Protein AF-A0AAD8BXY2-F1 (afdb_monomer_lite)

pLDDT: mean 87.04, std 12.58, range [43.0, 97.75]

Organism: Biomphalaria pfeifferi (NCBI:txid112525)

Sequence (302 aa):
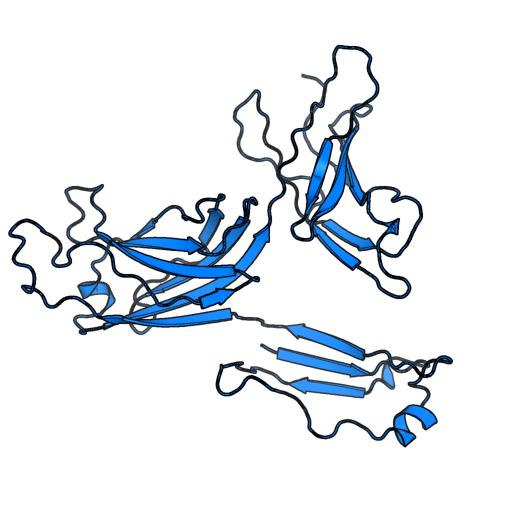MDFSFTVVNRDHFTKNISFIEKSCEFTPDASVFGRKTFTEIDDLIKRNFLQESGDLLVEVEMRNIQSIYECFLRLPKEGSTNSSSSKHGYGDRMESTYFMFGLSDWSISLFPDNSVAEADGSVEVQLQRHTSFDHLCYVRYRIILGDEGTFDSGDLEQVLDASGQGEPFTIGASVHRLSRGRSTLRVKVEMISVVSVSEVYLNVFNRGGAKQVGAHCYDRDKQAWMMEADTTGKYLTLRLYYTDISHVPRKFSRYVGWNIRMVSKATNSRPRRTLDGPYSKYYVQQEVDEGSVIRTDISLEE

Radius of gyration: 25.77 Å; chains: 1; bounding box: 44×68×74 Å

Foldseek 3Di:
DKKKKWWAAPPDRVPIFMDIDPPDDDDPVRPDDDDPDGDDPVCCVVRRQADPVRDIDMDMDDPPDWDKDKDKWFDDDQPPDPPPDDLQRDDAKTKDDWDDDPNWIKIKIWDADPPDPPLRAKIKIKIFTDDADQWKKKWWKKKAKEPPRPDIPPIDIFIAHRRRITDIDIDSDHSCVRHVNDRIMMIMMITDDMATDKDWDADQDDPPPDPFDWTWTAGPVRFIKTKTWDPPDQFIKIWIWRQCLQVADAPDKDKDWDWDWDADPVPSDDTDGWDDDRDIDIGHRDNTGPTDMTHHPHGPPD

Structure (mmCIF, N/CA/C/O backbone):
data_AF-A0AAD8BXY2-F1
#
_entry.id   AF-A0AAD8BXY2-F1
#
loop_
_atom_site.group_PDB
_atom_site.id
_atom_site.type_symbol
_atom_site.label_atom_id
_atom_site.label_alt_id
_atom_site.label_comp_id
_atom_site.label_asym_id
_atom_site.label_entity_id
_atom_site.label_seq_id
_atom_site.pdbx_PDB_ins_code
_atom_site.Cartn_x
_atom_site.Cartn_y
_atom_site.Cartn_z
_atom_site.occupancy
_atom_site.B_iso_or_equiv
_atom_site.auth_seq_id
_atom_site.auth_comp_id
_atom_site.auth_asym_id
_atom_site.auth_atom_id
_atom_site.pdbx_PDB_model_num
ATOM 1 N N . MET A 1 1 ? 6.818 -15.487 3.286 1.00 93.69 1 MET A N 1
ATOM 2 C CA . MET A 1 1 ? 6.083 -14.957 4.456 1.00 93.69 1 MET A CA 1
ATOM 3 C C . MET A 1 1 ? 6.168 -15.954 5.596 1.00 93.69 1 MET A C 1
ATOM 5 O O . MET A 1 1 ? 6.061 -17.148 5.351 1.00 93.69 1 MET A O 1
ATOM 9 N N . ASP A 1 2 ? 6.342 -15.476 6.823 1.00 95.31 2 ASP A N 1
ATOM 10 C CA . ASP A 1 2 ? 6.173 -16.277 8.037 1.00 95.31 2 ASP A CA 1
ATOM 11 C C . ASP A 1 2 ? 4.843 -15.892 8.680 1.00 95.31 2 ASP A C 1
ATOM 13 O O . ASP A 1 2 ? 4.493 -14.709 8.701 1.00 95.31 2 ASP A O 1
ATOM 17 N N . PHE A 1 3 ? 4.107 -16.853 9.227 1.00 95.69 3 PHE A N 1
ATOM 18 C CA . PHE A 1 3 ? 2.901 -16.547 9.983 1.00 95.69 3 PHE A CA 1
ATOM 19 C C . PHE A 1 3 ? 2.739 -17.433 11.208 1.00 95.69 3 PHE A C 1
ATOM 21 O O . PHE A 1 3 ? 3.250 -18.552 11.270 1.00 95.69 3 PHE A O 1
ATOM 28 N N . SER A 1 4 ? 2.003 -16.926 12.189 1.00 95.50 4 SER A N 1
ATOM 29 C CA . SER A 1 4 ? 1.563 -17.706 13.334 1.00 95.50 4 SER A CA 1
ATOM 30 C C . SER A 1 4 ? 0.102 -17.447 13.649 1.00 95.50 4 SER A C 1
ATOM 32 O O . SER A 1 4 ? -0.388 -16.328 13.500 1.00 95.50 4 SER A O 1
ATOM 34 N N . PHE A 1 5 ? -0.575 -18.500 14.088 1.00 95.38 5 PHE A N 1
ATOM 35 C CA . PHE A 1 5 ? -1.896 -18.414 14.691 1.00 95.38 5 PHE A CA 1
ATOM 36 C C . PHE A 1 5 ? -1.764 -18.787 16.156 1.00 95.38 5 PHE A C 1
ATOM 38 O O . PHE A 1 5 ? -1.185 -19.829 16.468 1.00 95.38 5 PHE A O 1
ATOM 45 N N . THR A 1 6 ? -2.330 -17.966 17.034 1.00 95.62 6 THR A N 1
ATOM 46 C CA . THR A 1 6 ? -2.334 -18.187 18.479 1.00 95.62 6 THR A CA 1
ATOM 47 C C . THR A 1 6 ? -3.758 -18.082 19.000 1.00 95.62 6 THR A C 1
ATOM 49 O O . THR A 1 6 ? -4.391 -17.042 18.873 1.00 95.62 6 THR A O 1
ATOM 52 N N . VAL A 1 7 ? -4.274 -19.148 19.607 1.00 95.25 7 VAL A N 1
ATOM 53 C CA . VAL A 1 7 ? -5.516 -19.079 20.385 1.00 95.25 7 VAL A CA 1
ATOM 54 C C . VAL A 1 7 ? -5.144 -18.642 21.795 1.00 95.25 7 VAL A C 1
ATOM 56 O O . VAL A 1 7 ? -4.346 -19.301 22.475 1.00 95.25 7 VAL A O 1
ATOM 59 N N . VAL A 1 8 ? -5.701 -17.509 22.210 1.00 95.00 8 VAL A N 1
ATOM 60 C CA . VAL A 1 8 ? -5.355 -16.847 23.466 1.00 95.00 8 VAL A CA 1
ATOM 61 C C . VAL A 1 8 ? -6.176 -17.437 24.600 1.00 95.00 8 VAL A C 1
ATOM 63 O O . VAL A 1 8 ? -7.403 -17.505 24.543 1.00 95.00 8 VAL A O 1
ATOM 66 N N . ASN A 1 9 ? -5.490 -17.881 25.645 1.00 95.38 9 ASN A N 1
ATOM 67 C CA . ASN A 1 9 ? -6.121 -18.388 26.848 1.00 95.38 9 ASN A CA 1
ATOM 68 C C . ASN A 1 9 ? -6.567 -17.234 27.752 1.00 95.38 9 ASN A C 1
ATOM 70 O O . ASN A 1 9 ? -5.822 -16.272 27.935 1.00 95.38 9 ASN A O 1
ATOM 74 N N . ARG A 1 10 ? -7.748 -17.353 28.369 1.00 93.25 10 ARG A N 1
ATOM 75 C CA . ARG A 1 10 ? -8.282 -16.300 29.246 1.00 93.25 10 ARG A CA 1
ATOM 76 C C . ARG A 1 10 ? -7.535 -16.172 30.565 1.00 93.25 10 ARG A C 1
ATOM 78 O O . ARG A 1 10 ? -7.485 -15.079 31.117 1.00 93.25 10 ARG A O 1
ATOM 85 N N . ASP A 1 11 ? -6.984 -17.270 31.074 1.00 92.94 11 ASP A N 1
ATOM 86 C CA . ASP A 1 11 ? -6.356 -17.270 32.391 1.00 92.94 11 ASP A CA 1
ATOM 87 C C . ASP A 1 11 ? -4.933 -16.709 32.328 1.00 92.94 11 ASP A C 1
ATOM 89 O O . ASP A 1 11 ? -4.524 -15.941 33.196 1.00 92.94 11 ASP A O 1
ATOM 93 N N . HIS A 1 12 ? -4.135 -17.162 31.351 1.00 93.12 12 HIS A N 1
ATOM 94 C CA . HIS A 1 12 ? -2.712 -16.829 31.289 1.00 93.12 12 HIS A CA 1
ATOM 95 C C . HIS A 1 12 ? -2.078 -17.134 29.923 1.00 93.12 12 HIS A C 1
ATOM 97 O O . HIS A 1 12 ? -2.267 -18.222 29.377 1.00 93.12 12 HIS A O 1
ATOM 103 N N . PHE A 1 13 ? -1.218 -16.237 29.426 1.00 91.88 13 PHE A N 1
ATOM 104 C CA . PHE A 1 13 ? -0.578 -16.348 28.104 1.00 91.88 13 PHE A CA 1
ATOM 105 C C . PHE A 1 13 ? 0.279 -17.614 27.917 1.00 91.88 13 PHE A C 1
ATOM 107 O O . PHE A 1 13 ? 0.418 -18.115 26.806 1.00 91.88 13 PHE A O 1
ATOM 114 N N . THR A 1 14 ? 0.842 -18.181 28.990 1.00 94.25 14 THR A N 1
ATOM 115 C CA . THR A 1 14 ? 1.633 -19.431 28.911 1.00 94.25 14 THR A CA 1
ATOM 116 C C . THR A 1 14 ? 0.798 -20.649 28.531 1.00 94.25 14 THR A C 1
ATOM 118 O O . THR A 1 14 ? 1.353 -21.674 28.144 1.00 94.25 14 THR A O 1
ATOM 121 N N . LYS A 1 15 ? -0.530 -20.559 28.656 1.00 94.88 15 LYS A N 1
ATOM 122 C CA . LYS A 1 15 ? -1.455 -21.610 28.237 1.00 94.88 15 LYS A CA 1
ATOM 123 C C . LYS A 1 15 ? -1.856 -21.480 26.768 1.00 94.88 15 LYS A C 1
ATOM 125 O O . LYS A 1 15 ? -2.529 -22.392 26.291 1.00 94.88 15 LYS A O 1
ATOM 130 N N . ASN A 1 16 ? -1.484 -20.392 26.083 1.00 95.75 16 ASN A N 1
ATOM 131 C CA . ASN A 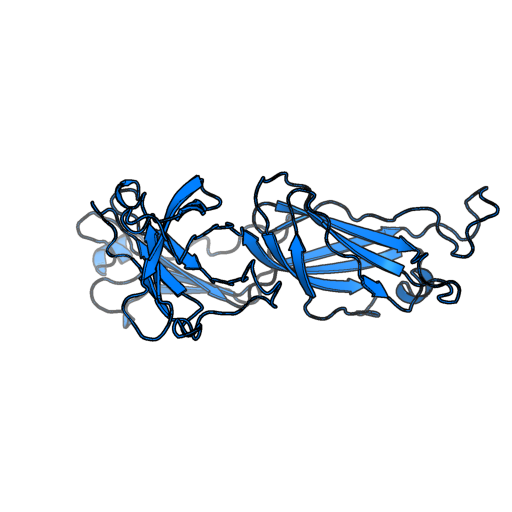1 16 ? -1.814 -20.164 24.678 1.00 95.75 16 ASN A CA 1
ATOM 132 C C . ASN A 1 16 ? -1.383 -21.356 23.821 1.00 95.75 16 ASN A C 1
ATOM 134 O O . ASN A 1 16 ? -0.344 -21.974 24.057 1.00 95.75 16 ASN A O 1
ATOM 138 N N . ILE A 1 17 ? -2.187 -21.667 22.811 1.00 95.31 17 ILE A N 1
ATOM 139 C CA . ILE A 1 17 ? -1.856 -22.700 21.830 1.00 95.31 17 ILE A CA 1
ATOM 140 C C . ILE A 1 17 ? -1.550 -21.973 20.537 1.00 95.31 17 ILE A C 1
ATOM 142 O O . ILE A 1 17 ? -2.370 -21.183 20.072 1.00 95.31 17 ILE A O 1
ATOM 146 N N . SER A 1 18 ? -0.387 -22.241 19.956 1.00 94.88 18 SER A N 1
ATOM 147 C CA . SER A 1 18 ? 0.013 -21.627 18.700 1.00 94.88 18 SER A CA 1
ATOM 148 C C . SER A 1 18 ? 0.606 -22.634 17.731 1.00 94.88 18 SER A C 1
ATOM 150 O O . SER A 1 18 ? 1.079 -23.711 18.106 1.00 94.88 18 SER A O 1
ATOM 152 N N . PHE A 1 19 ? 0.576 -22.280 16.455 1.00 94.88 19 PHE A N 1
ATOM 153 C CA . PHE A 1 19 ? 1.446 -22.888 15.464 1.00 94.88 19 PHE A CA 1
ATOM 154 C C . PHE A 1 19 ? 2.064 -21.802 14.596 1.00 94.88 19 PHE A C 1
ATOM 156 O O . PHE A 1 19 ? 1.500 -20.720 14.436 1.00 94.88 19 PHE A O 1
ATOM 163 N N . ILE A 1 20 ? 3.243 -22.104 14.065 1.00 95.00 20 ILE A N 1
ATOM 164 C CA . ILE A 1 20 ? 4.037 -21.187 13.257 1.00 95.00 20 ILE A CA 1
ATOM 165 C C . ILE A 1 20 ? 4.413 -21.921 11.982 1.00 95.00 20 ILE A C 1
ATOM 167 O O . ILE A 1 20 ? 4.907 -23.046 12.050 1.00 95.00 20 ILE A O 1
ATOM 171 N N . GLU A 1 21 ? 4.225 -21.256 10.853 1.00 94.88 21 GLU A N 1
ATOM 172 C CA . GLU A 1 21 ? 4.755 -21.667 9.562 1.00 94.88 21 GLU A CA 1
ATOM 173 C C . GLU A 1 21 ? 5.733 -20.593 9.081 1.00 94.88 21 GLU A C 1
ATOM 175 O O . GLU A 1 21 ? 5.498 -19.390 9.231 1.00 94.88 21 GLU A O 1
ATOM 180 N N . LYS A 1 22 ? 6.876 -21.025 8.551 1.00 95.00 22 LYS A N 1
ATOM 181 C CA . LYS A 1 22 ? 7.951 -20.131 8.110 1.00 95.00 22 LYS A CA 1
ATOM 182 C C . LYS A 1 22 ? 8.203 -20.310 6.627 1.00 95.00 22 LYS A C 1
ATOM 184 O O . LYS A 1 22 ? 8.047 -21.406 6.102 1.00 95.00 22 LYS A O 1
ATOM 189 N N . SER A 1 23 ? 8.646 -19.239 5.980 1.00 94.19 23 SER A N 1
ATOM 190 C CA . SER A 1 23 ? 9.062 -19.222 4.578 1.00 94.19 23 SER A CA 1
ATOM 191 C C . SER A 1 23 ? 7.992 -19.781 3.638 1.00 94.19 23 SER A C 1
ATOM 193 O O . SER A 1 23 ? 8.300 -20.448 2.659 1.00 94.19 23 SER A O 1
ATOM 195 N N . CYS A 1 24 ? 6.722 -19.502 3.938 1.00 94.50 24 CYS A N 1
ATOM 196 C CA . CYS A 1 24 ? 5.603 -19.868 3.083 1.00 94.50 24 CYS A CA 1
ATOM 197 C C . CYS A 1 24 ? 5.612 -19.011 1.818 1.00 94.50 24 CYS A C 1
ATOM 199 O O . CYS A 1 24 ? 5.727 -17.777 1.894 1.00 94.50 24 CYS A O 1
ATOM 201 N N . GLU A 1 25 ? 5.458 -19.679 0.680 1.00 94.88 25 GLU A N 1
ATOM 202 C CA . GLU A 1 25 ? 5.345 -19.078 -0.642 1.00 94.88 25 GLU A CA 1
ATOM 203 C C . GLU A 1 25 ? 3.922 -19.285 -1.156 1.00 94.88 25 GLU A C 1
ATOM 205 O O . GLU A 1 25 ? 3.530 -20.388 -1.528 1.00 94.88 25 GLU A O 1
ATOM 210 N N . PHE A 1 26 ? 3.135 -18.212 -1.131 1.00 92.94 26 PHE A N 1
ATOM 211 C CA . PHE A 1 26 ? 1.775 -18.227 -1.648 1.00 92.94 26 PHE A CA 1
ATOM 212 C C . PHE A 1 26 ? 1.816 -18.006 -3.157 1.00 92.94 26 PHE A C 1
ATOM 214 O O . PHE A 1 26 ? 2.275 -16.962 -3.620 1.00 92.94 26 PHE A O 1
ATOM 221 N N . THR A 1 27 ? 1.316 -18.976 -3.915 1.00 92.44 27 THR A N 1
ATOM 222 C CA . THR A 1 27 ? 1.200 -18.915 -5.378 1.00 92.44 27 THR A CA 1
ATOM 223 C C . THR A 1 27 ? -0.247 -19.199 -5.791 1.00 92.44 27 THR A C 1
ATOM 225 O O . THR A 1 27 ? -1.037 -19.666 -4.966 1.00 92.44 27 THR A O 1
ATOM 228 N N . PRO A 1 28 ? -0.640 -18.953 -7.053 1.00 88.19 28 PRO A N 1
ATOM 229 C CA . PRO A 1 28 ? -1.958 -19.364 -7.537 1.00 88.19 28 PRO A CA 1
ATOM 230 C C . PRO A 1 28 ? -2.238 -20.864 -7.333 1.00 88.19 28 PRO A C 1
ATOM 232 O O . PRO A 1 28 ? -3.363 -21.235 -7.003 1.00 88.19 28 PRO A O 1
ATOM 235 N N . ASP A 1 29 ? -1.203 -21.703 -7.449 1.00 92.50 29 ASP A N 1
ATOM 236 C CA . ASP A 1 29 ? -1.288 -23.157 -7.263 1.00 92.50 29 ASP A CA 1
ATOM 237 C C . ASP A 1 29 ? -1.195 -23.586 -5.785 1.00 92.50 29 ASP A C 1
ATOM 239 O O . ASP A 1 29 ? -1.631 -24.678 -5.417 1.00 92.50 29 ASP A O 1
ATOM 243 N N . ALA A 1 30 ? -0.652 -22.724 -4.921 1.00 92.31 30 ALA A N 1
ATOM 244 C CA . ALA A 1 30 ? -0.492 -22.939 -3.485 1.00 92.31 30 ALA A CA 1
ATOM 245 C C . ALA A 1 30 ? -1.000 -21.714 -2.707 1.00 92.31 30 ALA A C 1
ATOM 247 O O . ALA A 1 30 ? -0.229 -20.928 -2.164 1.00 92.31 30 ALA A O 1
ATOM 248 N N . SER A 1 31 ? -2.321 -21.534 -2.669 1.00 91.31 31 SER A N 1
ATOM 249 C CA . SER A 1 31 ? -2.968 -20.368 -2.044 1.00 91.31 31 SER A CA 1
ATOM 250 C C . SER A 1 31 ? -3.425 -20.598 -0.599 1.00 91.31 31 SER A C 1
ATOM 252 O O . SER A 1 31 ? -3.863 -19.662 0.069 1.00 91.31 31 SER A O 1
ATOM 254 N N . VAL A 1 32 ? -3.313 -21.830 -0.092 1.00 91.38 32 VAL A N 1
ATOM 255 C CA . VAL A 1 32 ? -3.774 -22.215 1.247 1.00 91.38 32 VAL A CA 1
ATOM 256 C C . VAL A 1 32 ? -2.636 -22.862 2.026 1.00 91.38 32 VAL A C 1
ATOM 258 O O . VAL A 1 32 ? -2.115 -23.903 1.633 1.00 91.38 32 VAL A O 1
ATOM 261 N N . PHE A 1 33 ? -2.307 -22.270 3.173 1.00 91.38 33 PHE A N 1
ATOM 262 C CA . PHE A 1 33 ? -1.354 -22.803 4.143 1.00 91.38 33 PHE A CA 1
ATOM 263 C C . PHE A 1 33 ? -2.006 -22.875 5.519 1.00 91.38 33 PHE A C 1
ATOM 265 O O . PHE A 1 33 ? -2.818 -22.028 5.887 1.00 91.38 33 PHE A O 1
ATOM 272 N N . GLY A 1 34 ? -1.638 -23.889 6.294 1.00 90.19 34 GLY A N 1
ATOM 273 C CA . GLY A 1 34 ? -2.141 -24.077 7.646 1.00 90.19 34 GLY A CA 1
ATOM 274 C C . GLY A 1 34 ? -2.204 -25.546 8.027 1.00 90.19 34 GLY A C 1
ATOM 275 O O . GLY A 1 34 ? -1.731 -26.428 7.309 1.00 90.19 34 GLY A O 1
ATOM 276 N N . ARG A 1 35 ? -2.823 -25.814 9.173 1.00 87.94 35 ARG A N 1
ATOM 277 C CA . ARG A 1 35 ? -3.011 -27.172 9.680 1.00 87.94 35 ARG A CA 1
ATOM 278 C C . ARG A 1 35 ? -4.457 -27.604 9.508 1.00 87.94 35 ARG A C 1
ATOM 280 O O . ARG A 1 35 ? -5.370 -26.882 9.890 1.00 87.94 35 ARG A O 1
ATOM 287 N N . LYS A 1 36 ? -4.656 -28.823 9.000 1.00 86.50 36 LYS A N 1
ATOM 288 C CA . LYS A 1 36 ? -5.987 -29.452 8.934 1.00 86.50 36 LYS A CA 1
ATOM 289 C C . LYS A 1 36 ? -6.590 -29.671 10.324 1.00 86.50 36 LYS A C 1
ATOM 291 O O . LYS A 1 36 ? -7.802 -29.630 10.480 1.00 86.50 36 LYS A O 1
ATOM 296 N N . THR A 1 37 ? -5.737 -29.908 11.317 1.00 87.31 37 THR A N 1
ATOM 297 C CA . THR A 1 37 ? -6.111 -30.133 12.714 1.00 87.31 37 THR A CA 1
ATOM 298 C C . THR A 1 37 ? -5.244 -29.266 13.613 1.00 87.31 37 THR A C 1
ATOM 300 O O . THR A 1 37 ? -4.021 -29.250 13.452 1.00 87.31 37 THR A O 1
ATOM 303 N N . PHE A 1 38 ? -5.859 -28.570 14.568 1.00 86.88 38 PHE A N 1
ATOM 304 C CA . PHE A 1 38 ? -5.135 -27.686 15.480 1.00 86.88 38 PHE A CA 1
ATOM 305 C C . PHE A 1 38 ? -5.349 -28.048 16.950 1.00 86.88 38 PHE A C 1
ATOM 307 O O . PHE A 1 38 ? -4.386 -28.364 17.641 1.00 86.88 38 PHE A O 1
ATOM 314 N N . THR A 1 39 ? -6.596 -28.055 17.416 1.00 89.75 39 THR A N 1
ATOM 315 C CA . THR A 1 39 ? -6.965 -28.465 18.776 1.00 89.75 39 THR A CA 1
ATOM 316 C C . THR A 1 39 ? -8.434 -28.881 18.801 1.00 89.75 39 THR A C 1
ATOM 318 O O . THR A 1 39 ? -9.215 -28.434 17.957 1.00 89.75 39 THR A O 1
ATOM 321 N N . GLU A 1 40 ? -8.801 -29.767 19.723 1.00 91.25 40 GLU A N 1
ATOM 322 C CA . GLU A 1 40 ? -10.179 -30.225 19.873 1.00 91.25 40 GLU A CA 1
ATOM 323 C C . GLU A 1 40 ? -11.024 -29.196 20.632 1.00 91.25 40 GLU A C 1
ATOM 325 O O . GLU A 1 40 ? -10.545 -28.496 21.524 1.00 91.25 40 GLU A O 1
ATOM 330 N N . ILE A 1 41 ? -12.313 -29.121 20.298 1.00 89.69 41 ILE A N 1
ATOM 331 C CA . ILE A 1 41 ? -13.248 -28.186 20.940 1.00 89.69 41 ILE A CA 1
ATOM 332 C C . ILE A 1 41 ? -13.363 -28.472 22.445 1.00 89.69 41 ILE A C 1
ATOM 334 O O . ILE A 1 41 ? -13.366 -27.540 23.249 1.00 89.69 41 ILE A O 1
ATOM 338 N N . ASP A 1 42 ? -13.385 -29.747 22.836 1.00 92.88 42 ASP A N 1
ATOM 339 C CA . ASP A 1 42 ? -13.460 -30.155 24.242 1.00 92.88 42 ASP A CA 1
ATOM 340 C C . ASP A 1 42 ? -12.277 -29.634 25.064 1.00 92.88 42 ASP A C 1
ATOM 342 O O . ASP A 1 42 ? -12.451 -29.225 26.215 1.00 92.88 42 ASP A O 1
ATOM 346 N N . ASP A 1 43 ? -11.080 -29.607 24.475 1.00 92.88 43 ASP A N 1
ATOM 347 C CA . ASP A 1 43 ? -9.885 -29.067 25.118 1.00 92.88 43 ASP A CA 1
ATOM 348 C C . ASP A 1 43 ? -9.977 -27.552 25.289 1.00 92.88 43 ASP A C 1
ATOM 350 O O . ASP A 1 43 ? -9.607 -27.028 26.343 1.00 92.88 43 ASP A O 1
ATOM 354 N N . LEU A 1 44 ? -10.507 -26.840 24.290 1.00 92.88 44 LEU A N 1
ATOM 355 C CA . LEU A 1 44 ? -10.710 -25.394 24.368 1.00 92.88 44 LEU A CA 1
ATOM 356 C C . LEU A 1 44 ? -11.680 -25.013 25.497 1.00 92.88 44 LEU A C 1
ATOM 358 O O . LEU A 1 44 ? -11.427 -24.052 26.232 1.00 92.88 44 LEU A O 1
ATOM 362 N N . ILE A 1 45 ? -12.750 -25.795 25.670 1.00 91.25 45 ILE A N 1
ATOM 363 C CA . ILE A 1 45 ? -13.748 -25.610 26.733 1.00 91.25 45 ILE A CA 1
ATOM 364 C C . ILE A 1 45 ? -13.135 -25.900 28.101 1.00 91.25 45 ILE A C 1
ATOM 366 O O . ILE A 1 45 ? -13.165 -25.045 28.984 1.00 91.25 45 ILE A O 1
ATOM 370 N N . LYS A 1 46 ? -12.529 -27.081 28.276 1.00 93.50 46 LYS A N 1
ATOM 371 C CA . LYS A 1 46 ? -11.968 -27.514 29.569 1.00 93.50 46 LYS A CA 1
ATOM 372 C C . LYS A 1 46 ? -10.841 -26.611 30.064 1.00 93.50 46 LYS A C 1
ATOM 374 O O . LYS A 1 46 ? -10.579 -26.563 31.263 1.00 93.50 46 LYS A O 1
ATOM 379 N N . ARG A 1 47 ? -10.145 -25.927 29.152 1.00 94.00 47 ARG A N 1
ATOM 380 C CA . ARG A 1 47 ? -8.957 -25.120 29.455 1.00 94.00 47 ARG A CA 1
ATOM 381 C C . ARG A 1 47 ? -9.212 -23.609 29.445 1.00 94.00 47 ARG A C 1
ATOM 383 O O . ARG A 1 47 ? -8.236 -22.867 29.423 1.00 94.00 47 ARG A O 1
ATOM 390 N N . ASN A 1 48 ? -10.465 -23.148 29.489 1.00 92.69 48 ASN A N 1
ATOM 391 C CA . ASN A 1 48 ? -10.832 -21.722 29.568 1.00 92.69 48 ASN A CA 1
ATOM 392 C C . ASN A 1 48 ? -10.329 -20.860 28.392 1.00 92.69 48 ASN A C 1
ATOM 394 O O . ASN A 1 48 ? -9.850 -19.740 28.582 1.00 92.69 48 ASN A O 1
ATOM 398 N N . PHE A 1 49 ? -10.427 -21.357 27.159 1.00 94.75 49 PHE A N 1
ATOM 399 C CA . PHE A 1 49 ? -10.176 -20.515 25.981 1.00 94.75 49 PHE A CA 1
ATOM 400 C C . PHE A 1 49 ? -11.409 -19.722 25.543 1.00 94.75 49 PHE A C 1
ATOM 402 O O . PHE A 1 49 ? -11.268 -18.632 24.996 1.00 94.75 49 PHE A O 1
ATOM 409 N N . LEU A 1 50 ? -12.611 -20.248 25.792 1.00 93.50 50 LEU A N 1
ATOM 410 C CA . LEU A 1 50 ? -13.854 -19.593 25.393 1.00 93.50 50 LEU A CA 1
ATOM 411 C C . LEU A 1 50 ? -14.209 -18.456 26.354 1.00 93.50 50 LEU A C 1
ATOM 413 O O . LEU A 1 50 ? -14.178 -18.607 27.581 1.00 93.50 50 LEU A O 1
ATOM 417 N N . GLN A 1 51 ? -14.585 -17.315 25.784 1.00 87.94 51 GLN A N 1
ATOM 418 C CA . GLN A 1 51 ? -15.228 -16.219 26.499 1.00 87.94 51 GLN A CA 1
ATOM 419 C C . GLN A 1 51 ? -16.600 -16.654 27.026 1.00 87.94 51 GLN A C 1
ATOM 421 O O . GLN A 1 51 ? -17.150 -17.672 26.615 1.00 87.94 51 GLN A O 1
ATOM 426 N N . GLU A 1 52 ? -17.180 -15.871 27.935 1.00 86.31 52 GLU A N 1
ATOM 427 C CA . GLU A 1 52 ? -18.528 -16.142 28.467 1.00 86.31 52 GLU A CA 1
ATOM 428 C C . GLU A 1 52 ? -19.607 -16.133 27.377 1.00 86.31 52 GLU A C 1
ATOM 430 O O . GLU A 1 52 ? -20.610 -16.830 27.495 1.00 86.31 52 GLU A O 1
ATOM 435 N N . SER A 1 53 ? -19.374 -15.398 26.288 1.00 86.56 53 SER A N 1
ATOM 436 C CA . SER A 1 53 ? -20.207 -15.406 25.084 1.00 86.56 53 SER A CA 1
ATOM 437 C C . SER A 1 53 ? -20.051 -16.663 24.220 1.00 86.56 53 SER A C 1
ATOM 439 O O . SER A 1 53 ? -20.834 -16.854 23.294 1.00 86.56 53 SER A O 1
ATOM 441 N N . GLY A 1 54 ? -19.048 -17.503 24.492 1.00 86.81 54 GLY A N 1
ATOM 442 C CA . GLY A 1 54 ? -18.648 -18.629 23.646 1.00 86.81 54 GLY A CA 1
ATOM 443 C C . GLY A 1 54 ? -17.606 -18.280 22.575 1.00 86.81 54 GLY A C 1
ATOM 444 O O . GLY A 1 54 ? -17.172 -19.168 21.847 1.00 86.81 54 GLY A O 1
ATOM 445 N N . ASP A 1 55 ? -17.173 -17.019 22.486 1.00 89.25 55 ASP A N 1
ATOM 446 C CA . ASP A 1 55 ? -16.206 -16.579 21.474 1.00 89.25 55 ASP A CA 1
ATOM 447 C C . ASP A 1 55 ? -14.767 -16.999 21.820 1.00 89.25 55 ASP A C 1
ATOM 449 O O . ASP A 1 55 ? -14.378 -17.055 22.988 1.00 89.25 55 ASP A O 1
ATOM 453 N N . LEU A 1 56 ? -13.943 -17.235 20.795 1.00 91.25 56 LEU A N 1
ATOM 454 C CA . LEU A 1 56 ? -12.501 -17.469 20.926 1.00 91.25 56 LEU A CA 1
ATOM 455 C C . LEU A 1 56 ? -11.727 -16.233 20.473 1.00 91.25 56 LEU A C 1
ATOM 457 O O . LEU A 1 56 ? -12.047 -15.637 19.445 1.00 91.25 56 LEU A O 1
ATOM 461 N N . LEU A 1 57 ? -10.672 -15.883 21.207 1.00 91.19 57 LEU A N 1
ATOM 462 C CA . LEU A 1 57 ? -9.711 -14.889 20.746 1.00 91.19 57 LEU A CA 1
ATOM 463 C C . LEU A 1 57 ? -8.577 -15.591 19.994 1.00 91.19 57 LEU A C 1
ATOM 465 O O . LEU A 1 57 ? -7.859 -16.416 20.564 1.00 91.19 57 LEU A O 1
ATOM 469 N N . VAL A 1 58 ? -8.432 -15.258 18.712 1.00 92.94 58 VAL A N 1
ATOM 470 C CA . VAL A 1 58 ? -7.364 -15.764 17.848 1.00 92.94 58 VAL A CA 1
ATOM 471 C C . VAL A 1 58 ? -6.518 -14.594 17.375 1.00 92.94 58 VAL A C 1
ATOM 473 O O . VAL A 1 58 ? -7.026 -13.655 16.768 1.00 92.94 58 VAL A O 1
ATOM 476 N N . GLU A 1 59 ? -5.222 -14.671 17.638 1.00 93.94 59 GLU A N 1
ATOM 477 C CA . GLU A 1 59 ? -4.223 -13.742 17.132 1.00 93.94 59 GLU A CA 1
ATOM 478 C C . GLU A 1 59 ? -3.574 -14.326 15.880 1.00 93.94 59 GLU A C 1
ATOM 480 O O . GLU A 1 59 ? -3.174 -15.494 15.854 1.00 93.94 59 GLU A O 1
ATOM 485 N N . VAL A 1 60 ? -3.457 -13.494 14.847 1.00 94.25 60 VAL A N 1
ATOM 486 C CA . VAL A 1 60 ? -2.715 -13.806 13.626 1.00 94.25 60 VAL A CA 1
ATOM 487 C C . VAL A 1 60 ? -1.543 -12.851 13.543 1.00 94.25 60 VAL A C 1
ATOM 489 O O . VAL A 1 60 ? -1.725 -11.636 13.493 1.00 94.25 60 VAL A O 1
ATOM 492 N N . GLU A 1 61 ? -0.338 -13.401 13.502 1.00 94.88 61 GLU A N 1
ATOM 493 C CA . GLU A 1 61 ? 0.874 -12.626 13.291 1.00 94.88 61 GLU A CA 1
ATOM 494 C C . GLU A 1 61 ? 1.484 -12.988 11.943 1.00 94.88 61 GLU A C 1
ATOM 496 O O . GLU A 1 61 ? 1.640 -14.166 11.629 1.00 94.88 61 GLU A O 1
ATOM 501 N N . MET A 1 62 ? 1.864 -11.979 11.164 1.00 94.75 62 MET A N 1
ATOM 502 C CA . MET A 1 62 ? 2.527 -12.146 9.874 1.00 94.75 62 MET A CA 1
ATOM 503 C C . MET A 1 62 ? 3.852 -11.384 9.889 1.00 94.75 62 MET A C 1
ATOM 505 O O . MET A 1 62 ? 3.905 -10.226 10.300 1.00 94.75 62 MET A O 1
ATOM 509 N N . ARG A 1 63 ? 4.931 -12.029 9.445 1.00 94.38 63 ARG A N 1
ATOM 510 C CA . ARG A 1 63 ? 6.287 -11.464 9.381 1.00 94.38 63 ARG A CA 1
ATOM 511 C C . ARG A 1 63 ? 6.925 -11.787 8.036 1.00 94.38 63 ARG A C 1
ATOM 513 O O . ARG A 1 63 ? 6.478 -12.691 7.331 1.00 94.38 63 ARG A O 1
ATOM 520 N N . ASN A 1 64 ? 7.992 -11.066 7.690 1.00 93.12 64 ASN A N 1
ATOM 521 C CA . ASN A 1 64 ? 8.786 -11.331 6.483 1.00 93.12 64 ASN A CA 1
ATOM 522 C C . ASN A 1 64 ? 7.904 -11.459 5.223 1.00 93.12 64 ASN A C 1
ATOM 524 O O . ASN A 1 64 ? 8.028 -12.400 4.433 1.00 93.12 64 ASN A O 1
ATOM 528 N N . ILE A 1 65 ? 6.929 -10.553 5.101 1.00 92.62 65 ILE A N 1
ATOM 529 C CA . ILE A 1 65 ? 5.995 -10.516 3.979 1.00 92.62 65 ILE A CA 1
ATOM 530 C C . ILE A 1 65 ? 6.737 -9.909 2.791 1.00 92.62 65 ILE A C 1
ATOM 532 O O . ILE A 1 65 ? 7.246 -8.796 2.881 1.00 92.62 65 ILE A O 1
ATOM 536 N N . GLN A 1 66 ? 6.785 -10.648 1.690 1.00 94.12 66 GLN A N 1
ATOM 537 C CA . GLN A 1 66 ? 7.320 -10.192 0.412 1.00 94.12 66 GLN A CA 1
ATOM 538 C C . GLN A 1 66 ? 6.277 -10.497 -0.654 1.00 94.12 66 GLN A C 1
ATOM 540 O O . GLN A 1 66 ? 5.713 -11.591 -0.665 1.00 94.12 66 GLN A O 1
ATOM 545 N N . SER A 1 67 ? 6.004 -9.524 -1.518 1.00 95.44 67 SER A N 1
ATOM 546 C CA . SER A 1 67 ? 5.093 -9.678 -2.651 1.00 95.44 67 SER A CA 1
ATOM 547 C C . SER A 1 67 ? 5.880 -9.482 -3.930 1.00 95.44 67 SER A C 1
ATOM 549 O O . SER A 1 67 ? 6.366 -8.387 -4.207 1.00 95.44 67 SER A O 1
ATOM 551 N N . ILE A 1 68 ? 6.043 -10.569 -4.677 1.00 95.94 68 ILE A N 1
ATOM 552 C CA . ILE A 1 68 ? 6.879 -10.610 -5.868 1.00 95.94 68 ILE A CA 1
ATOM 553 C C . ILE A 1 68 ? 6.001 -10.972 -7.057 1.00 95.94 68 ILE A C 1
ATOM 555 O O . ILE A 1 68 ? 5.348 -12.012 -7.062 1.00 95.94 68 ILE A O 1
ATOM 559 N N . TYR A 1 69 ? 6.035 -10.125 -8.075 1.00 96.88 69 TYR A N 1
ATOM 560 C CA . TYR A 1 69 ? 5.569 -10.457 -9.409 1.00 96.88 69 TYR A CA 1
ATOM 561 C C . TYR A 1 69 ? 6.766 -10.805 -10.294 1.00 96.88 69 TYR A C 1
ATOM 563 O O . TYR A 1 69 ? 7.801 -10.138 -10.239 1.00 96.88 69 TYR A O 1
ATOM 571 N N . GLU A 1 70 ? 6.630 -11.842 -11.115 1.00 95.62 70 GLU A N 1
ATOM 572 C CA . GLU A 1 70 ? 7.674 -12.282 -12.032 1.00 95.62 70 GLU A CA 1
ATOM 573 C C . GLU A 1 70 ? 7.087 -12.668 -13.393 1.00 95.62 70 GLU A C 1
ATOM 575 O O . GLU A 1 70 ? 6.109 -13.409 -13.474 1.00 95.62 70 GLU A O 1
ATOM 580 N N . CYS A 1 71 ? 7.708 -12.190 -14.475 1.00 95.88 71 CYS A N 1
ATOM 581 C CA . CYS A 1 71 ? 7.367 -12.594 -15.837 1.00 95.88 71 CYS A CA 1
ATOM 582 C C . CYS A 1 71 ? 8.578 -12.565 -16.779 1.00 95.88 71 CYS A C 1
ATOM 584 O O . CYS A 1 71 ? 9.624 -11.995 -16.465 1.00 95.88 71 CYS A O 1
ATOM 586 N N . PHE A 1 72 ? 8.412 -13.134 -17.975 1.00 95.38 72 PHE A N 1
ATOM 587 C CA . PHE A 1 72 ? 9.412 -13.110 -19.043 1.00 95.38 72 PHE A CA 1
ATOM 588 C C . PHE A 1 72 ? 8.874 -12.336 -20.251 1.00 95.38 72 PHE A C 1
ATOM 590 O O . PHE A 1 72 ? 7.992 -12.820 -20.963 1.00 95.38 72 PHE A O 1
ATOM 597 N N . LEU A 1 73 ? 9.419 -11.146 -20.505 1.00 93.31 73 LEU A N 1
ATOM 598 C CA . LEU A 1 73 ? 9.089 -10.346 -21.686 1.00 93.31 73 LEU A CA 1
ATOM 599 C C . LEU A 1 73 ? 9.803 -10.912 -22.911 1.00 93.31 73 LEU A C 1
ATOM 601 O O . LEU A 1 73 ? 11.008 -11.154 -22.867 1.00 93.31 73 LEU A O 1
ATOM 605 N N . ARG A 1 74 ? 9.085 -11.114 -24.017 1.00 90.56 74 ARG A N 1
ATOM 606 C CA . ARG A 1 74 ? 9.693 -11.544 -25.285 1.00 90.56 74 ARG A CA 1
ATOM 607 C C . ARG A 1 74 ? 10.323 -10.350 -25.985 1.00 90.56 74 ARG A C 1
ATOM 609 O O . ARG A 1 74 ? 9.641 -9.362 -26.237 1.00 90.56 74 ARG A O 1
ATOM 616 N N . LEU A 1 75 ? 11.603 -10.468 -26.325 1.00 86.25 75 LEU A N 1
ATOM 617 C CA . LEU A 1 75 ? 12.306 -9.422 -27.053 1.00 86.25 75 LEU A CA 1
ATOM 618 C C . LEU A 1 75 ? 11.983 -9.502 -28.550 1.00 86.25 75 LEU A C 1
ATOM 620 O O . LEU A 1 75 ? 11.934 -10.609 -29.106 1.00 86.25 75 LEU A O 1
ATOM 624 N N . PRO A 1 76 ? 11.782 -8.358 -29.226 1.00 74.56 76 PRO A N 1
ATOM 625 C CA . PRO A 1 76 ? 11.707 -8.321 -30.678 1.00 74.56 76 PRO A CA 1
ATOM 626 C C . PRO A 1 76 ? 12.979 -8.909 -31.291 1.00 74.56 76 PRO A C 1
ATOM 628 O O . PRO A 1 76 ? 14.083 -8.706 -30.787 1.00 74.56 76 PRO A O 1
ATOM 631 N N . LYS A 1 77 ? 12.830 -9.656 -32.388 1.00 68.19 77 LYS A N 1
ATOM 632 C CA . LYS A 1 77 ? 13.989 -10.102 -33.165 1.00 68.19 77 LYS A CA 1
ATOM 633 C C . LYS A 1 77 ? 14.626 -8.878 -33.819 1.00 68.19 77 LYS A C 1
ATOM 635 O O . LYS A 1 77 ? 13.916 -8.128 -34.495 1.00 68.19 77 LYS A O 1
ATOM 640 N N . GLU A 1 78 ? 15.937 -8.718 -33.654 1.00 57.34 78 GLU A N 1
ATOM 641 C CA . GLU A 1 78 ? 16.722 -7.721 -34.387 1.00 57.34 78 GLU A CA 1
ATOM 642 C C . GLU A 1 78 ? 16.417 -7.868 -35.893 1.00 57.34 78 GLU A C 1
ATOM 644 O O . GLU A 1 78 ? 16.650 -8.923 -36.484 1.00 57.34 78 GLU A O 1
ATOM 649 N N . GLY A 1 79 ? 15.791 -6.846 -36.493 1.00 53.38 79 GLY A N 1
ATOM 650 C CA . GLY A 1 79 ? 15.432 -6.819 -37.920 1.00 53.38 79 GLY A CA 1
ATOM 651 C C . GLY A 1 79 ? 13.972 -7.129 -38.292 1.00 53.38 79 GLY A C 1
ATOM 652 O O . GLY A 1 79 ? 13.678 -7.239 -39.479 1.00 53.38 79 GLY A O 1
ATOM 653 N N . SER A 1 80 ? 13.038 -7.260 -37.338 1.00 46.56 80 SER A N 1
ATOM 654 C CA . SER A 1 80 ? 11.624 -7.580 -37.638 1.00 46.56 80 SER A CA 1
ATOM 655 C C . SER A 1 80 ? 10.701 -6.375 -37.901 1.00 46.56 80 SER A C 1
ATOM 657 O O . SER A 1 80 ? 9.489 -6.564 -38.035 1.00 46.56 80 SER A O 1
ATOM 659 N N . THR A 1 81 ? 11.213 -5.147 -37.989 1.00 47.66 81 THR A N 1
ATOM 660 C CA . THR A 1 81 ? 10.397 -3.975 -38.329 1.00 47.66 81 THR A CA 1
ATOM 661 C C . THR A 1 81 ? 10.828 -3.381 -39.667 1.00 47.66 81 THR A C 1
ATOM 663 O O . THR A 1 81 ? 11.972 -2.985 -39.861 1.00 47.66 81 THR A O 1
ATOM 666 N N . ASN A 1 82 ? 9.869 -3.238 -40.586 1.00 44.50 82 ASN A N 1
ATOM 667 C CA . ASN A 1 82 ? 9.985 -2.429 -41.809 1.00 44.50 82 ASN A CA 1
ATOM 668 C C . ASN A 1 82 ? 10.106 -0.912 -41.512 1.00 44.50 82 ASN A C 1
ATOM 670 O O . ASN A 1 82 ? 9.826 -0.085 -42.375 1.00 44.50 82 ASN A O 1
ATOM 674 N N . SER A 1 83 ? 10.489 -0.523 -40.293 1.00 44.94 83 SER A N 1
ATOM 675 C CA . SER A 1 83 ? 10.721 0.861 -39.891 1.00 44.94 83 SER A CA 1
ATOM 676 C C . SER A 1 83 ? 12.217 1.143 -39.964 1.00 44.94 83 SER A C 1
ATOM 678 O O . SER A 1 83 ? 12.968 0.872 -39.026 1.00 44.94 83 SER A O 1
ATOM 680 N N . SER A 1 84 ? 12.655 1.707 -41.083 1.00 43.00 84 SER A N 1
ATOM 681 C CA . SER A 1 84 ? 14.025 2.154 -41.356 1.00 43.00 84 SER A CA 1
ATOM 682 C C . SER A 1 84 ? 14.494 3.332 -40.475 1.00 43.00 84 SER A C 1
ATOM 684 O O . SER A 1 84 ? 15.235 4.191 -40.946 1.00 43.00 84 SER A O 1
ATOM 686 N N . SER A 1 85 ? 14.041 3.426 -39.220 1.00 45.84 85 SER A N 1
ATOM 687 C CA . SER A 1 85 ? 14.254 4.588 -38.348 1.00 45.84 85 SER A CA 1
ATOM 688 C C . SER A 1 85 ? 14.544 4.286 -36.871 1.00 45.84 85 SER A C 1
ATOM 690 O O . SER A 1 85 ? 14.978 5.203 -36.177 1.00 45.84 85 SER A O 1
ATOM 692 N N . SER A 1 86 ? 14.377 3.060 -36.352 1.00 50.00 86 SER A N 1
ATOM 693 C CA . SER A 1 86 ? 14.680 2.805 -34.931 1.00 50.00 86 SER A CA 1
ATOM 694 C C . SER A 1 86 ? 16.150 2.415 -34.739 1.00 50.00 86 SER A C 1
ATOM 696 O O . SER A 1 86 ? 16.523 1.257 -34.936 1.00 50.00 86 SER A O 1
ATOM 698 N N . LYS A 1 87 ? 16.982 3.366 -34.298 1.00 52.53 87 LYS A N 1
ATOM 699 C CA . LYS A 1 87 ? 18.385 3.131 -33.895 1.00 52.53 87 LYS A CA 1
ATOM 700 C C . LYS A 1 87 ? 18.537 2.059 -32.795 1.00 52.53 87 LYS A C 1
ATOM 702 O O . LYS A 1 87 ? 19.614 1.503 -32.646 1.00 52.53 87 LYS A O 1
ATOM 707 N N . HIS A 1 88 ? 17.459 1.747 -32.068 1.00 54.00 88 HIS A N 1
ATOM 708 C CA . HIS A 1 88 ? 17.477 0.960 -30.829 1.00 54.00 88 HIS A CA 1
ATOM 709 C C . HIS A 1 88 ? 17.009 -0.505 -30.951 1.00 54.00 88 HIS A C 1
ATOM 711 O O . HIS A 1 88 ? 16.963 -1.205 -29.945 1.00 54.00 88 HIS A O 1
ATOM 717 N N . GLY A 1 89 ? 16.664 -1.001 -32.147 1.00 50.28 89 GLY A N 1
ATOM 718 C CA . GLY A 1 89 ? 16.343 -2.426 -32.368 1.00 50.28 89 GLY A CA 1
ATOM 719 C C . GLY A 1 89 ? 14.980 -2.927 -31.845 1.00 50.28 89 GLY A C 1
ATOM 720 O O . GLY A 1 89 ? 14.603 -4.056 -32.157 1.00 50.28 89 GLY A O 1
ATOM 721 N N . TYR A 1 90 ? 14.204 -2.109 -31.120 1.00 56.94 90 TYR A N 1
ATOM 722 C CA . TYR A 1 90 ? 12.818 -2.392 -30.717 1.00 56.94 90 TYR A CA 1
ATOM 723 C C . TYR A 1 90 ? 11.932 -1.140 -30.822 1.00 56.94 90 TYR A C 1
ATOM 725 O O . TYR A 1 90 ? 12.401 -0.019 -30.638 1.00 56.94 90 TYR A O 1
ATOM 733 N N . GLY A 1 91 ? 10.666 -1.352 -31.197 1.00 55.53 91 GLY A N 1
ATOM 734 C CA . GLY A 1 91 ? 9.867 -0.340 -31.889 1.00 55.53 91 GLY A CA 1
ATOM 735 C C . GLY A 1 91 ? 8.961 0.572 -31.069 1.00 55.53 91 GLY A C 1
ATOM 736 O O . GLY A 1 91 ? 8.754 1.672 -31.542 1.00 55.53 91 GLY A O 1
ATOM 737 N N . ASP A 1 92 ? 8.421 0.202 -29.902 1.00 70.31 92 ASP A N 1
ATOM 738 C CA . ASP A 1 92 ? 7.465 1.125 -29.251 1.00 70.31 92 ASP A CA 1
ATOM 739 C C . ASP A 1 92 ? 7.406 1.013 -27.730 1.00 70.31 92 ASP A C 1
ATOM 741 O O . ASP A 1 92 ? 7.708 1.969 -27.026 1.00 70.31 92 ASP A O 1
ATOM 745 N N . ARG A 1 93 ? 7.038 -0.142 -27.182 1.00 86.62 93 ARG A N 1
ATOM 746 C CA . ARG A 1 93 ? 6.885 -0.325 -25.734 1.00 86.62 93 ARG A CA 1
ATOM 747 C C . ARG A 1 93 ? 6.686 -1.808 -25.474 1.00 86.62 93 ARG A C 1
ATOM 749 O O . ARG A 1 93 ? 5.920 -2.455 -26.182 1.00 86.62 93 ARG A O 1
ATOM 756 N N . MET A 1 94 ? 7.385 -2.365 -24.499 1.00 91.00 94 MET A N 1
ATOM 757 C CA . MET A 1 94 ? 7.134 -3.715 -23.999 1.00 91.00 94 MET A CA 1
ATOM 758 C C . MET A 1 94 ? 6.419 -3.599 -22.664 1.00 91.00 94 MET A C 1
ATOM 760 O O . MET A 1 94 ? 6.875 -2.856 -21.805 1.00 91.00 94 MET A O 1
ATOM 764 N N . GLU A 1 95 ? 5.334 -4.339 -22.476 1.00 92.94 95 GLU A N 1
ATOM 765 C CA . GLU A 1 95 ? 4.530 -4.298 -21.253 1.00 92.94 95 GLU A CA 1
ATOM 766 C C . GLU A 1 95 ? 4.431 -5.698 -20.642 1.00 92.94 95 GLU A C 1
ATOM 768 O O . GLU A 1 95 ? 4.357 -6.704 -21.355 1.00 92.94 95 GLU A O 1
ATOM 773 N N . SER A 1 96 ? 4.468 -5.773 -19.313 1.00 95.94 96 SER A N 1
ATOM 774 C CA . SER A 1 96 ? 4.196 -7.004 -18.574 1.00 95.94 96 SER A CA 1
ATOM 775 C C . SER A 1 96 ? 2.707 -7.350 -18.586 1.00 95.94 96 SER A C 1
ATOM 777 O O . SER A 1 96 ? 1.858 -6.494 -18.809 1.00 95.94 96 SER A O 1
ATOM 779 N N . THR A 1 97 ? 2.354 -8.593 -18.251 1.00 95.19 97 THR A N 1
ATOM 780 C CA . THR A 1 97 ? 0.974 -8.878 -17.830 1.00 95.19 97 THR A CA 1
ATOM 781 C C . THR A 1 97 ? 0.623 -8.115 -16.551 1.00 95.19 97 THR A C 1
ATOM 783 O O . THR A 1 97 ? 1.516 -7.661 -15.824 1.00 95.19 97 THR A O 1
ATOM 786 N N . TYR A 1 98 ? -0.677 -7.981 -16.281 1.00 95.69 98 TYR A N 1
ATOM 787 C CA . TYR A 1 98 ? -1.162 -7.335 -15.067 1.00 95.69 98 TYR A CA 1
ATOM 788 C C . TYR A 1 98 ? -0.915 -8.186 -13.825 1.00 95.69 98 TYR A C 1
ATOM 790 O O . TYR A 1 98 ? -0.990 -9.416 -13.869 1.00 95.69 98 TYR A O 1
ATOM 798 N N . PHE A 1 99 ? -0.650 -7.514 -12.709 1.00 95.56 99 PHE A N 1
ATOM 799 C CA . PHE A 1 99 ? -0.520 -8.137 -11.401 1.00 95.56 99 PHE A CA 1
ATOM 800 C C . PHE A 1 99 ? -1.193 -7.307 -10.315 1.00 95.56 99 PHE A C 1
ATOM 802 O O . PHE A 1 99 ? -1.255 -6.083 -10.386 1.00 95.56 99 PHE A O 1
ATOM 809 N N . MET A 1 100 ? -1.687 -7.995 -9.290 1.00 93.62 100 MET A N 1
ATOM 810 C CA . MET A 1 100 ? -2.440 -7.384 -8.201 1.00 93.62 100 MET A CA 1
ATOM 811 C C . MET A 1 100 ? -1.547 -7.099 -6.999 1.00 93.62 100 MET A C 1
ATOM 813 O O . MET A 1 100 ? -0.843 -7.984 -6.514 1.00 93.62 100 MET A O 1
ATOM 817 N N . PHE A 1 101 ? -1.630 -5.883 -6.464 1.00 94.12 101 PHE A N 1
ATOM 818 C CA . PHE A 1 101 ? -1.037 -5.532 -5.177 1.00 94.12 101 PHE A CA 1
ATOM 819 C C . PHE A 1 101 ? -1.767 -4.345 -4.543 1.00 94.12 101 PHE A C 1
ATOM 821 O O . PHE A 1 101 ? -2.077 -3.362 -5.213 1.00 94.12 101 PHE A O 1
ATOM 828 N N . GLY A 1 102 ? -2.039 -4.420 -3.236 1.00 89.75 102 GLY A N 1
ATOM 829 C CA . GLY A 1 102 ? -2.662 -3.315 -2.499 1.00 89.75 102 GLY A CA 1
ATOM 830 C C . GLY A 1 102 ? -4.062 -2.931 -2.997 1.00 89.75 102 GLY A C 1
ATOM 831 O O . GLY A 1 102 ? -4.413 -1.758 -2.932 1.00 89.75 102 GLY A O 1
ATOM 832 N N . LEU A 1 103 ? -4.848 -3.904 -3.484 1.00 87.94 103 LEU A N 1
ATOM 833 C CA . LEU A 1 103 ? -6.164 -3.697 -4.118 1.00 87.94 103 LEU A CA 1
ATOM 834 C C . LEU A 1 103 ? -6.107 -2.887 -5.427 1.00 87.94 103 LEU A C 1
ATOM 836 O O . LEU A 1 103 ? -7.075 -2.227 -5.795 1.00 87.94 103 LEU A O 1
ATOM 840 N N . SER A 1 104 ? -4.970 -2.905 -6.117 1.00 90.88 104 SER A N 1
ATOM 841 C CA . SER A 1 104 ? -4.811 -2.291 -7.433 1.00 90.88 104 SER A CA 1
ATOM 842 C C . SER A 1 104 ? -4.127 -3.245 -8.407 1.00 90.88 104 SER A C 1
ATOM 844 O O . SER A 1 104 ? -3.305 -4.068 -7.999 1.00 90.88 104 SER A O 1
ATOM 846 N N . ASP A 1 105 ? -4.468 -3.093 -9.681 1.00 94.25 105 ASP A N 1
ATOM 847 C CA . ASP A 1 105 ? -3.840 -3.723 -10.834 1.00 94.25 105 ASP A CA 1
ATOM 848 C C . ASP A 1 105 ? -2.650 -2.885 -11.294 1.00 94.25 105 ASP A C 1
ATOM 850 O O . ASP A 1 105 ? -2.742 -1.658 -11.416 1.00 94.25 105 ASP A O 1
ATOM 854 N N . TRP A 1 106 ? -1.544 -3.558 -11.584 1.00 96.06 106 TRP A N 1
ATOM 855 C CA . TRP A 1 106 ? -0.272 -2.948 -11.940 1.00 96.06 106 TRP A CA 1
ATOM 856 C C . TRP A 1 106 ? 0.331 -3.597 -13.181 1.00 96.06 106 TRP A C 1
ATOM 858 O O . TRP A 1 106 ? 0.086 -4.766 -13.471 1.00 96.06 106 TRP A O 1
ATOM 868 N N . SER A 1 107 ? 1.170 -2.846 -13.887 1.00 97.00 107 SER A N 1
ATOM 869 C CA . SER A 1 107 ? 2.052 -3.352 -14.943 1.00 97.00 107 SER A CA 1
ATOM 870 C C . SER A 1 107 ? 3.386 -2.614 -14.926 1.00 97.00 107 SER A C 1
ATOM 872 O O . SER A 1 107 ? 3.479 -1.503 -14.399 1.00 97.00 107 SER A O 1
ATOM 874 N N . ILE A 1 108 ? 4.397 -3.215 -15.547 1.00 96.81 108 ILE A N 1
ATOM 875 C CA . ILE A 1 108 ? 5.656 -2.554 -15.874 1.00 96.81 108 ILE A CA 1
ATOM 876 C C . ILE A 1 108 ? 5.767 -2.404 -17.387 1.00 96.81 108 ILE A C 1
ATOM 878 O O . ILE A 1 108 ? 5.553 -3.365 -18.125 1.00 96.81 108 ILE A O 1
ATOM 882 N N . SER A 1 109 ? 6.167 -1.215 -17.828 1.00 95.25 109 SER A N 1
ATOM 883 C CA . SER A 1 109 ? 6.499 -0.918 -19.218 1.00 95.25 109 SER A CA 1
ATOM 884 C C . SER A 1 109 ? 7.988 -0.618 -19.390 1.00 95.25 109 SER A C 1
ATOM 886 O O . SER A 1 109 ? 8.578 0.067 -18.558 1.00 95.25 109 SER A O 1
ATOM 888 N N . LEU A 1 110 ? 8.579 -1.117 -20.477 1.00 93.62 110 LEU A N 1
ATOM 889 C CA . LEU A 1 110 ? 9.942 -0.837 -20.933 1.00 93.62 110 LEU A CA 1
ATOM 890 C C . LEU A 1 110 ? 9.880 -0.196 -22.321 1.00 93.62 110 LEU A C 1
ATOM 892 O O . LEU A 1 110 ? 9.280 -0.767 -23.232 1.00 93.62 110 LEU A O 1
ATOM 896 N N . PHE A 1 111 ? 10.519 0.950 -22.515 1.00 90.12 111 PHE A N 1
ATOM 897 C CA . PHE A 1 111 ? 10.548 1.647 -23.808 1.00 90.12 111 PHE A CA 1
ATOM 898 C C . PHE A 1 111 ? 11.904 2.332 -24.042 1.00 90.12 111 PHE A C 1
ATOM 900 O O . PHE A 1 111 ? 12.704 2.421 -23.110 1.00 90.12 111 PHE A O 1
ATOM 907 N N . PRO A 1 112 ? 12.254 2.697 -25.289 1.00 85.31 112 PRO A N 1
ATOM 908 C CA . PRO A 1 112 ? 13.508 3.393 -25.567 1.00 85.31 112 PRO A CA 1
ATOM 909 C C . PRO A 1 112 ? 13.531 4.766 -24.896 1.00 85.31 112 PRO A C 1
ATOM 911 O O . PRO A 1 112 ? 12.562 5.516 -25.013 1.00 85.31 112 PRO A O 1
ATOM 914 N N . ASP A 1 113 ? 14.649 5.101 -24.255 1.00 81.38 113 ASP A N 1
ATOM 915 C CA . ASP A 1 113 ? 14.894 6.469 -23.799 1.00 81.38 113 ASP A CA 1
ATOM 916 C C . ASP A 1 113 ? 15.272 7.341 -25.004 1.00 81.38 113 ASP A C 1
ATOM 918 O O . ASP A 1 113 ? 16.372 7.243 -25.553 1.00 81.38 113 ASP A O 1
ATOM 922 N N . ASN A 1 114 ? 14.353 8.204 -25.428 1.00 71.12 114 ASN A N 1
ATOM 923 C CA . ASN A 1 114 ? 14.583 9.120 -26.547 1.00 71.12 114 ASN A CA 1
ATOM 924 C C . ASN A 1 114 ? 15.148 10.481 -26.100 1.00 71.12 114 ASN A C 1
ATOM 926 O O . ASN A 1 114 ? 15.336 11.368 -26.935 1.00 71.12 114 ASN A O 1
ATOM 930 N N . SER A 1 115 ? 15.382 10.681 -24.798 1.00 66.81 115 SER A N 1
ATOM 931 C CA . SER A 1 115 ? 15.787 11.977 -24.242 1.00 66.81 115 SER A CA 1
ATOM 932 C C . SER A 1 115 ? 17.278 12.276 -24.436 1.00 66.81 115 SER A C 1
ATOM 934 O O . SER A 1 115 ? 17.670 13.444 -24.497 1.00 66.81 115 SER A O 1
ATOM 936 N N . VAL A 1 116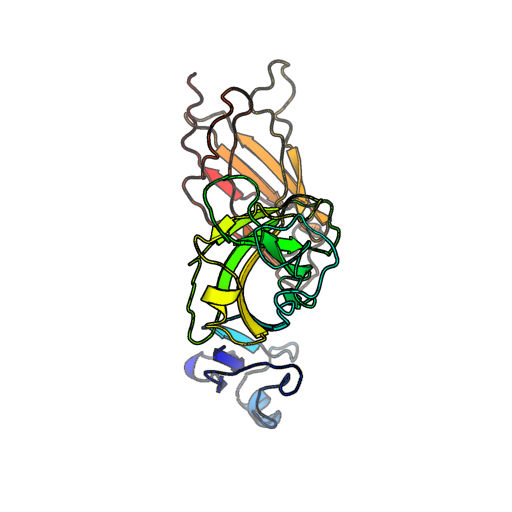 ? 18.113 11.243 -24.604 1.00 60.56 116 VAL A N 1
ATOM 937 C CA . VAL A 1 116 ? 19.569 11.385 -24.732 1.00 60.56 116 VAL A CA 1
ATOM 938 C C . VAL A 1 116 ? 20.046 10.834 -26.076 1.00 60.56 116 VAL A C 1
ATOM 940 O O . VAL A 1 116 ? 20.128 9.628 -26.283 1.00 60.56 116 VAL A O 1
ATOM 943 N N . ALA A 1 117 ? 20.446 11.729 -26.985 1.00 54.28 117 ALA A N 1
ATOM 944 C CA . ALA A 1 117 ? 20.927 11.381 -28.331 1.00 54.28 117 ALA A CA 1
ATOM 945 C C . ALA A 1 117 ? 22.170 10.455 -28.358 1.00 54.28 117 ALA A C 1
ATOM 947 O O . ALA A 1 117 ? 22.461 9.858 -29.397 1.00 54.28 117 ALA A O 1
ATOM 948 N N . GLU A 1 118 ? 22.891 10.339 -27.235 1.00 53.31 118 GLU A N 1
ATOM 949 C CA . GLU A 1 118 ? 24.072 9.477 -27.053 1.00 53.31 118 GLU A CA 1
ATOM 950 C C . GLU A 1 118 ? 23.813 8.207 -26.229 1.00 53.31 118 GLU A C 1
ATOM 952 O O . GLU A 1 118 ? 24.710 7.371 -26.101 1.00 53.31 118 GLU A O 1
ATOM 957 N N . ALA A 1 119 ? 22.614 8.022 -25.670 1.00 55.84 119 ALA A N 1
ATOM 958 C CA . ALA A 1 119 ? 22.309 6.826 -24.899 1.00 55.84 119 ALA A CA 1
ATOM 959 C C . ALA A 1 119 ? 21.910 5.695 -25.853 1.00 55.84 119 ALA A C 1
ATOM 961 O O . ALA A 1 119 ? 20.741 5.359 -26.033 1.00 55.84 119 ALA A O 1
ATOM 962 N N . ASP A 1 120 ? 22.914 5.145 -26.536 1.00 62.47 120 ASP A N 1
ATOM 963 C CA . ASP A 1 120 ? 22.726 4.061 -27.491 1.00 62.47 120 ASP A CA 1
ATOM 964 C C . ASP A 1 120 ? 22.145 2.827 -26.784 1.00 62.47 120 ASP A C 1
ATOM 966 O O . ASP A 1 120 ? 22.838 2.043 -26.129 1.00 62.47 120 ASP A O 1
ATOM 970 N N . GLY A 1 121 ? 20.820 2.716 -26.869 1.00 69.88 121 GLY A N 1
ATOM 971 C CA . GLY A 1 121 ? 20.042 1.624 -26.318 1.00 69.88 121 GLY A CA 1
ATOM 972 C C . GLY A 1 121 ? 19.774 1.723 -24.821 1.00 69.88 121 GLY A C 1
ATOM 973 O O . GLY A 1 121 ? 19.647 0.675 -24.213 1.00 69.88 121 GLY A O 1
ATOM 974 N N . SER A 1 122 ? 19.690 2.894 -24.188 1.00 84.88 122 SER A N 1
ATOM 975 C CA . SER A 1 122 ? 19.115 2.948 -22.833 1.00 84.88 122 SER A CA 1
ATOM 976 C C . SER A 1 122 ? 17.613 2.638 -22.844 1.00 84.88 122 SER A C 1
ATOM 978 O O . SER A 1 122 ? 16.910 2.826 -23.840 1.00 84.88 122 SER A O 1
ATOM 980 N N . VAL A 1 123 ? 17.129 2.117 -21.719 1.00 88.88 123 VAL A N 1
ATOM 981 C CA . VAL A 1 123 ? 15.743 1.671 -21.550 1.00 88.88 123 VAL A CA 1
ATOM 982 C C . VAL A 1 123 ? 15.118 2.467 -20.418 1.00 88.88 123 VAL A C 1
ATOM 984 O O . VAL A 1 123 ? 15.658 2.477 -19.314 1.00 88.88 123 VAL A O 1
ATOM 987 N N . GLU A 1 124 ? 13.973 3.086 -20.666 1.00 92.62 124 GLU A N 1
ATOM 988 C CA . GLU A 1 124 ? 13.126 3.640 -19.616 1.00 92.62 124 GLU A CA 1
ATOM 989 C C . GLU A 1 124 ? 12.200 2.563 -19.065 1.00 92.62 124 GLU A C 1
ATOM 991 O O . GLU A 1 124 ? 11.650 1.747 -19.812 1.00 92.62 124 GLU A O 1
ATOM 996 N N . VAL A 1 125 ? 12.032 2.565 -17.745 1.00 95.19 125 VAL A N 1
ATOM 997 C CA . VAL A 1 125 ? 11.155 1.641 -17.029 1.00 95.19 125 VAL A CA 1
ATOM 998 C C . VAL A 1 125 ? 10.110 2.430 -16.260 1.00 95.19 125 VAL A C 1
ATOM 1000 O O . VAL A 1 125 ? 10.448 3.337 -15.503 1.00 95.19 125 VAL A O 1
ATOM 1003 N N . GLN A 1 126 ? 8.843 2.059 -16.428 1.00 96.06 126 GLN A N 1
ATOM 1004 C CA . GLN A 1 126 ? 7.705 2.744 -15.819 1.00 96.06 126 GLN A CA 1
ATOM 1005 C C . GLN A 1 126 ? 6.773 1.745 -15.133 1.00 96.06 126 GLN A C 1
ATOM 1007 O O . GLN A 1 126 ? 6.356 0.760 -15.745 1.00 96.06 126 GLN A O 1
ATOM 1012 N N . LEU A 1 127 ? 6.422 2.020 -13.874 1.00 96.88 127 LEU A N 1
ATOM 1013 C CA . LEU A 1 127 ? 5.326 1.355 -13.172 1.00 96.88 127 LEU A CA 1
ATOM 1014 C C . LEU A 1 127 ? 4.015 2.073 -13.480 1.00 96.88 127 LEU A C 1
ATOM 1016 O O . LEU A 1 127 ? 3.943 3.298 -13.410 1.00 96.88 127 LEU A O 1
ATOM 1020 N N . GLN A 1 128 ? 2.978 1.303 -13.789 1.00 95.06 128 GLN A N 1
ATOM 1021 C CA . GLN A 1 128 ? 1.664 1.832 -14.123 1.00 95.06 128 GLN A CA 1
ATOM 1022 C C . GLN A 1 128 ? 0.581 1.140 -13.300 1.00 95.06 128 GLN A C 1
ATOM 1024 O O . GLN A 1 128 ? 0.501 -0.089 -13.287 1.00 95.06 128 GLN A O 1
ATOM 1029 N N . ARG A 1 129 ? -0.255 1.942 -12.637 1.00 93.81 129 ARG A N 1
ATOM 1030 C CA . ARG A 1 129 ? -1.494 1.524 -11.974 1.00 93.81 129 ARG A CA 1
ATOM 1031 C C . ARG A 1 129 ? -2.641 1.581 -12.981 1.00 93.81 129 ARG A C 1
ATOM 1033 O O . ARG A 1 129 ? -2.850 2.616 -13.605 1.00 93.81 129 ARG A O 1
ATOM 1040 N N . HIS A 1 130 ? -3.410 0.503 -13.093 1.00 91.12 130 HIS A N 1
ATOM 1041 C CA . HIS A 1 130 ? -4.549 0.400 -14.017 1.00 91.12 130 HIS A CA 1
ATOM 1042 C C . HIS A 1 130 ? -5.905 0.568 -13.337 1.00 91.12 130 HIS A C 1
ATOM 1044 O O . HIS A 1 130 ? -6.880 0.949 -13.982 1.00 91.12 130 HIS A O 1
ATOM 1050 N N . THR A 1 131 ? -5.989 0.327 -12.029 1.00 84.25 131 THR A N 1
ATOM 1051 C CA . THR A 1 131 ? -7.238 0.554 -11.299 1.00 84.25 131 THR A CA 1
ATOM 1052 C C . THR A 1 131 ? -7.499 2.053 -11.157 1.00 84.25 131 THR A C 1
ATOM 1054 O O . THR A 1 131 ? -6.698 2.787 -10.573 1.00 84.25 131 THR A O 1
ATOM 1057 N N . SER A 1 132 ? -8.635 2.506 -11.684 1.00 65.94 132 SER A N 1
ATOM 1058 C CA . SER A 1 132 ? -9.070 3.898 -11.614 1.00 65.94 132 SER A CA 1
ATOM 1059 C C . SER A 1 132 ? -9.548 4.244 -10.203 1.00 65.94 132 SER A C 1
ATOM 1061 O O . SER A 1 132 ? -10.610 3.789 -9.774 1.00 65.94 132 SER A O 1
ATOM 1063 N N . PHE A 1 133 ? -8.789 5.079 -9.500 1.00 66.12 133 PHE A N 1
ATOM 1064 C CA . PHE A 1 133 ? -9.241 5.745 -8.283 1.00 66.12 133 PHE A CA 1
ATOM 1065 C C . PHE A 1 133 ? -8.956 7.242 -8.388 1.00 66.12 133 PHE A C 1
ATOM 1067 O O . PHE A 1 133 ? -7.866 7.631 -8.804 1.00 66.12 133 PHE A O 1
ATOM 1074 N N . ASP A 1 134 ? -9.886 8.064 -7.897 1.00 69.38 134 ASP A N 1
ATOM 1075 C CA . ASP A 1 134 ? -9.736 9.525 -7.755 1.00 69.38 134 ASP A CA 1
ATOM 1076 C C . ASP A 1 134 ? -8.689 9.923 -6.693 1.00 69.38 134 ASP A C 1
ATOM 1078 O O . ASP A 1 134 ? -8.558 11.089 -6.326 1.00 69.38 134 ASP A O 1
ATOM 1082 N N . HIS A 1 135 ? -7.950 8.950 -6.158 1.00 76.75 135 HIS A N 1
ATOM 1083 C CA . HIS A 1 135 ? -6.960 9.154 -5.116 1.00 76.75 135 HIS A CA 1
ATOM 1084 C C . HIS A 1 135 ? -5.547 9.020 -5.673 1.00 76.75 135 HIS A C 1
ATOM 1086 O O . HIS A 1 135 ? -5.199 8.033 -6.343 1.00 76.75 135 HIS A O 1
ATOM 1092 N N . LEU A 1 136 ? -4.715 9.985 -5.283 1.00 87.38 136 LEU A N 1
ATOM 1093 C CA . LEU A 1 136 ? -3.270 9.845 -5.308 1.00 87.38 136 LEU A CA 1
ATOM 1094 C C . LEU A 1 136 ? -2.874 8.570 -4.545 1.00 87.38 136 LEU A C 1
ATOM 1096 O O . LEU A 1 136 ? -3.501 8.207 -3.543 1.00 87.38 136 LEU A O 1
ATOM 1100 N N . CYS A 1 137 ? -1.816 7.889 -4.972 1.00 89.06 137 CYS A N 1
ATOM 1101 C CA . CYS A 1 137 ? -1.221 6.825 -4.172 1.00 89.06 137 CYS A CA 1
ATOM 1102 C C . CYS A 1 137 ? 0.290 6.970 -4.072 1.00 89.06 137 CYS A C 1
ATOM 1104 O O . CYS A 1 137 ? 0.980 7.214 -5.057 1.00 89.06 137 CYS A O 1
ATOM 1106 N N . TYR A 1 138 ? 0.802 6.766 -2.866 1.00 91.62 138 TYR A N 1
ATOM 1107 C CA . TYR A 1 138 ? 2.218 6.599 -2.610 1.00 91.62 138 TYR A CA 1
ATOM 1108 C C . TYR A 1 138 ? 2.577 5.123 -2.748 1.00 91.62 138 TYR A C 1
ATOM 1110 O O . TYR A 1 138 ? 2.010 4.287 -2.041 1.00 91.62 138 TYR A O 1
ATOM 1118 N N . VAL A 1 139 ? 3.509 4.804 -3.639 1.00 94.44 139 VAL A N 1
ATOM 1119 C CA . VAL A 1 139 ? 3.963 3.435 -3.895 1.00 94.44 139 VAL A CA 1
ATOM 1120 C C . VAL A 1 139 ? 5.449 3.299 -3.598 1.00 94.44 139 VAL A C 1
ATOM 1122 O O . VAL A 1 139 ? 6.242 4.182 -3.928 1.00 94.44 139 VAL A O 1
ATOM 1125 N N . ARG A 1 140 ? 5.815 2.176 -2.977 1.00 96.75 140 ARG A N 1
ATOM 1126 C CA . ARG A 1 140 ? 7.193 1.719 -2.801 1.00 96.75 140 ARG A CA 1
ATOM 1127 C C . ARG A 1 140 ? 7.363 0.367 -3.467 1.00 96.75 140 ARG A C 1
ATOM 1129 O O . ARG A 1 140 ? 6.574 -0.547 -3.210 1.00 96.75 140 ARG A O 1
ATOM 1136 N N . TYR A 1 141 ? 8.381 0.239 -4.303 1.00 97.69 141 TYR A N 1
ATOM 1137 C CA . TYR A 1 141 ? 8.619 -0.966 -5.089 1.00 97.69 141 TYR A CA 1
ATOM 1138 C C . TYR A 1 141 ? 10.086 -1.075 -5.501 1.00 97.69 141 TYR A C 1
ATOM 1140 O O . TYR A 1 141 ? 10.832 -0.107 -5.412 1.00 97.69 141 TYR A O 1
ATOM 1148 N N . ARG A 1 142 ? 10.499 -2.249 -5.970 1.00 97.56 142 ARG A N 1
ATOM 1149 C CA . ARG A 1 142 ? 11.836 -2.510 -6.510 1.00 97.56 142 ARG A CA 1
ATOM 1150 C C . ARG A 1 142 ? 11.718 -3.335 -7.779 1.00 97.56 142 ARG A C 1
ATOM 1152 O O . ARG A 1 142 ? 10.933 -4.282 -7.839 1.00 97.56 142 ARG A O 1
ATOM 1159 N N . ILE A 1 143 ? 12.497 -2.982 -8.793 1.00 97.06 143 ILE A N 1
ATOM 1160 C CA . ILE A 1 143 ? 12.539 -3.671 -10.079 1.00 97.06 143 ILE A CA 1
ATOM 1161 C C . ILE A 1 143 ? 13.891 -4.354 -10.236 1.00 97.06 143 ILE A C 1
ATOM 1163 O O . ILE A 1 143 ? 14.944 -3.740 -10.072 1.00 97.06 143 ILE A O 1
ATOM 1167 N N . ILE A 1 144 ? 13.842 -5.628 -10.608 1.00 97.06 144 ILE A N 1
ATOM 1168 C CA . ILE A 1 144 ? 15.005 -6.449 -10.918 1.00 97.06 144 ILE A CA 1
ATOM 1169 C C . ILE A 1 144 ? 14.830 -6.972 -12.345 1.00 97.06 144 ILE A C 1
ATOM 1171 O O . ILE A 1 144 ? 13.828 -7.623 -12.656 1.00 97.06 144 ILE A O 1
ATOM 1175 N N . LEU A 1 145 ? 15.794 -6.680 -13.219 1.00 95.62 145 LEU A N 1
ATOM 1176 C CA . LEU A 1 145 ? 15.755 -7.068 -14.631 1.00 95.62 145 LEU A CA 1
ATOM 1177 C C . LEU A 1 145 ? 16.912 -7.995 -14.997 1.00 95.62 145 LEU A C 1
ATOM 1179 O O . LEU A 1 145 ? 18.046 -7.836 -14.537 1.00 95.62 145 LEU A O 1
ATOM 1183 N N . GLY A 1 146 ? 16.622 -8.920 -15.907 1.00 92.81 146 GLY A N 1
ATOM 1184 C CA . GLY A 1 146 ? 17.588 -9.880 -16.419 1.00 92.81 146 GLY A CA 1
ATOM 1185 C C . GLY A 1 146 ? 17.817 -11.060 -15.484 1.00 92.81 146 GLY A C 1
ATOM 1186 O O . GLY A 1 146 ? 17.346 -11.118 -14.346 1.00 92.81 146 GLY A O 1
ATOM 1187 N N . ASP A 1 147 ? 18.556 -12.038 -15.989 1.00 84.69 147 ASP A N 1
ATOM 1188 C CA . ASP A 1 147 ? 18.918 -13.210 -15.203 1.00 84.69 147 ASP A CA 1
ATOM 1189 C C . ASP A 1 147 ? 19.926 -12.840 -14.112 1.00 84.69 147 ASP A C 1
ATOM 1191 O O . ASP A 1 147 ? 20.801 -11.994 -14.322 1.00 84.69 147 ASP A O 1
ATOM 1195 N N . GLU A 1 148 ? 19.763 -13.459 -12.939 1.00 80.06 148 GLU A N 1
ATOM 1196 C CA . GLU A 1 148 ? 20.556 -13.200 -11.724 1.00 80.06 148 GLU A CA 1
ATOM 1197 C C . GLU A 1 148 ? 20.567 -11.731 -11.261 1.00 80.06 148 GLU A C 1
ATOM 1199 O O . GLU A 1 148 ? 21.468 -11.322 -10.537 1.00 80.06 148 GLU A O 1
ATOM 1204 N N . GLY A 1 149 ? 19.570 -10.930 -11.657 1.00 78.25 149 GLY A N 1
ATOM 1205 C CA . GLY A 1 149 ? 19.494 -9.520 -11.271 1.00 78.25 149 GLY A CA 1
ATOM 1206 C C . GLY A 1 149 ? 20.578 -8.672 -11.926 1.00 78.25 149 GLY A C 1
ATOM 1207 O O . GLY A 1 149 ? 21.260 -7.896 -11.265 1.00 78.25 149 GLY A O 1
ATOM 1208 N N . THR A 1 150 ? 20.733 -8.823 -13.246 1.00 88.50 150 THR A N 1
ATOM 1209 C CA . THR A 1 150 ? 21.677 -8.027 -14.052 1.00 88.50 150 THR A CA 1
ATOM 1210 C C . THR A 1 150 ? 21.473 -6.518 -13.859 1.00 88.50 150 THR A C 1
ATOM 1212 O O . THR A 1 150 ? 22.434 -5.755 -13.942 1.00 88.50 150 THR A O 1
ATOM 1215 N N . PHE A 1 151 ? 20.246 -6.092 -13.561 1.00 94.50 151 PHE A N 1
ATOM 1216 C CA . PHE A 1 151 ? 19.947 -4.765 -13.042 1.00 94.50 151 PHE A CA 1
ATOM 1217 C C . PHE A 1 151 ? 19.042 -4.852 -11.813 1.00 94.50 151 PHE A C 1
ATOM 1219 O O . PHE A 1 151 ? 18.152 -5.703 -11.751 1.00 94.50 151 PHE A O 1
ATOM 1226 N N . ASP A 1 152 ? 19.241 -3.919 -10.887 1.00 95.94 152 ASP A N 1
ATOM 1227 C CA . ASP A 1 152 ? 18.465 -3.762 -9.666 1.00 95.94 152 ASP A CA 1
ATOM 1228 C C . ASP A 1 152 ? 18.280 -2.272 -9.365 1.00 95.94 152 ASP A C 1
ATOM 1230 O O . ASP A 1 152 ? 19.262 -1.539 -9.231 1.00 95.94 152 ASP A O 1
ATOM 1234 N N . SER A 1 153 ? 17.032 -1.816 -9.278 1.00 96.06 153 SER A N 1
ATOM 1235 C CA . SER A 1 153 ? 16.734 -0.407 -9.006 1.00 96.06 153 SER A CA 1
ATOM 1236 C C . SER A 1 153 ? 16.998 0.008 -7.557 1.00 96.06 153 SER A C 1
ATOM 1238 O O . SER A 1 153 ? 17.038 1.202 -7.271 1.00 96.06 153 SER A O 1
ATOM 1240 N N . GLY A 1 154 ? 17.097 -0.949 -6.628 1.00 96.25 154 GLY A N 1
ATOM 1241 C CA . GLY A 1 154 ? 16.838 -0.688 -5.214 1.00 96.25 154 GLY A CA 1
ATOM 1242 C C . GLY A 1 154 ? 15.390 -0.245 -4.965 1.00 96.25 154 GLY A C 1
ATOM 1243 O O . GLY A 1 154 ? 14.525 -0.365 -5.839 1.00 96.25 154 GLY A O 1
ATOM 1244 N N . ASP A 1 155 ? 15.125 0.263 -3.764 1.00 97.06 155 ASP A N 1
ATOM 1245 C CA . ASP A 1 155 ? 13.812 0.793 -3.392 1.00 97.06 155 ASP A CA 1
ATOM 1246 C C . ASP A 1 155 ? 13.520 2.099 -4.145 1.00 97.06 155 ASP A C 1
ATOM 1248 O O . ASP A 1 155 ? 14.208 3.107 -3.976 1.00 97.06 155 ASP A O 1
ATOM 1252 N N . LEU A 1 156 ? 12.449 2.088 -4.928 1.00 96.56 156 LEU A N 1
ATOM 1253 C CA . LEU A 1 156 ? 11.866 3.249 -5.584 1.00 96.56 156 LEU A CA 1
ATOM 1254 C C . LEU A 1 156 ? 10.631 3.709 -4.811 1.00 96.56 156 LEU A C 1
ATOM 1256 O O . LEU A 1 156 ? 9.846 2.893 -4.323 1.00 96.56 156 LEU A O 1
ATOM 1260 N N . GLU A 1 157 ? 10.437 5.024 -4.730 1.00 94.81 157 GLU A N 1
ATOM 1261 C CA . GLU A 1 157 ? 9.263 5.646 -4.116 1.00 94.81 157 GLU A CA 1
ATOM 1262 C C . GLU A 1 157 ? 8.659 6.670 -5.079 1.00 94.81 157 GLU A C 1
ATOM 1264 O O . GLU A 1 157 ? 9.373 7.537 -5.584 1.00 94.81 157 GLU A O 1
ATOM 1269 N N . GLN A 1 158 ? 7.350 6.598 -5.325 1.00 92.75 158 GLN A N 1
ATOM 1270 C CA . GLN A 1 158 ? 6.654 7.537 -6.211 1.00 92.75 158 GLN A CA 1
ATOM 1271 C C . GLN A 1 158 ? 5.259 7.889 -5.681 1.00 92.75 158 GLN A C 1
ATOM 1273 O O . GLN A 1 158 ? 4.640 7.108 -4.956 1.00 92.75 158 GLN A O 1
ATOM 1278 N N . VAL A 1 159 ? 4.765 9.074 -6.047 1.00 90.56 159 VAL A N 1
ATOM 1279 C CA . VAL A 1 159 ? 3.357 9.463 -5.883 1.00 90.56 159 VAL A CA 1
ATOM 1280 C C . VAL A 1 159 ? 2.722 9.421 -7.264 1.00 90.56 159 VAL A C 1
ATOM 1282 O O . VAL A 1 159 ? 3.138 10.170 -8.139 1.00 90.56 159 VAL A O 1
ATOM 1285 N N . LEU A 1 160 ? 1.743 8.544 -7.451 1.00 90.81 160 LEU A N 1
ATOM 1286 C CA . LEU A 1 160 ? 0.991 8.419 -8.695 1.00 90.81 160 LEU A CA 1
ATOM 1287 C C . LEU A 1 160 ? -0.344 9.125 -8.526 1.00 90.81 160 LEU A C 1
ATOM 1289 O O . LEU A 1 160 ? -0.999 8.981 -7.490 1.00 90.81 160 LEU A O 1
ATOM 1293 N N . ASP A 1 161 ? -0.745 9.863 -9.550 1.00 87.38 161 ASP A N 1
ATOM 1294 C CA . ASP A 1 161 ? -2.037 10.529 -9.595 1.00 87.38 161 ASP A CA 1
ATOM 1295 C C . ASP A 1 161 ? -3.144 9.625 -10.163 1.00 87.38 161 ASP A C 1
ATOM 1297 O O . ASP A 1 161 ? -2.990 8.406 -10.299 1.00 87.38 161 ASP A O 1
ATOM 1301 N N . ALA A 1 162 ? -4.294 10.219 -10.481 1.00 84.44 162 ALA A N 1
ATOM 1302 C CA . ALA A 1 162 ? -5.419 9.507 -11.078 1.00 84.44 162 ALA A CA 1
ATOM 1303 C C . ALA A 1 162 ? -5.073 8.847 -12.431 1.00 84.44 162 ALA A C 1
ATOM 1305 O O . ALA A 1 162 ? -5.713 7.858 -12.783 1.00 84.44 162 ALA A O 1
ATOM 1306 N N . SER A 1 163 ? -4.049 9.323 -13.158 1.00 87.75 163 SER A N 1
ATOM 1307 C CA . SER A 1 163 ? -3.577 8.686 -14.399 1.00 87.75 163 SER A CA 1
ATOM 1308 C C . SER A 1 163 ? -2.906 7.334 -14.151 1.00 87.75 163 SER A C 1
ATOM 1310 O O . SER A 1 163 ? -2.813 6.513 -15.065 1.00 87.75 163 SER A O 1
ATOM 1312 N N . GLY A 1 164 ? -2.413 7.113 -12.926 1.00 88.38 164 GLY A N 1
ATOM 1313 C CA . GLY A 1 164 ? -1.700 5.902 -12.544 1.00 88.38 164 GLY A CA 1
ATOM 1314 C C . GLY A 1 164 ? -0.324 5.749 -13.194 1.00 88.38 164 GLY A C 1
ATOM 1315 O O . GLY A 1 164 ? 0.294 4.702 -13.017 1.00 88.38 164 GLY A O 1
ATOM 1316 N N . GLN A 1 165 ? 0.168 6.750 -13.930 1.00 90.81 165 GLN A N 1
ATOM 1317 C CA . GLN A 1 165 ? 1.490 6.707 -14.548 1.00 90.81 165 GLN A CA 1
ATOM 1318 C C . GLN A 1 165 ? 2.555 7.092 -13.525 1.00 90.81 165 GLN A C 1
ATOM 1320 O O . GLN A 1 165 ? 2.530 8.193 -12.977 1.00 90.81 165 GLN A O 1
ATOM 1325 N N . GLY A 1 166 ? 3.490 6.183 -13.263 1.00 91.69 166 GLY A N 1
ATOM 1326 C CA . GLY A 1 166 ? 4.711 6.520 -12.544 1.00 91.69 166 GLY A CA 1
ATOM 1327 C C . GLY A 1 166 ? 5.662 7.347 -13.407 1.00 91.69 166 GLY A C 1
ATOM 1328 O O . GLY A 1 166 ? 5.615 7.288 -14.636 1.00 91.69 166 GLY A O 1
ATOM 1329 N N . GLU A 1 167 ? 6.568 8.077 -12.771 1.00 92.44 167 GLU A N 1
ATOM 1330 C CA . GLU A 1 167 ? 7.687 8.710 -13.470 1.00 92.44 167 GLU A CA 1
ATOM 1331 C C . GLU A 1 167 ? 8.653 7.614 -13.956 1.00 92.44 167 GLU A C 1
ATOM 1333 O O . GLU A 1 167 ? 9.065 6.770 -13.141 1.00 92.44 167 GLU A O 1
ATOM 1338 N N . PRO A 1 168 ? 9.000 7.567 -15.256 1.00 93.62 168 PRO A N 1
ATOM 1339 C CA . PRO A 1 168 ? 9.957 6.596 -15.757 1.00 93.62 168 PRO A CA 1
ATOM 1340 C C . PRO A 1 168 ? 11.361 6.875 -15.213 1.00 93.62 168 PRO A C 1
ATOM 1342 O O . PRO A 1 168 ? 11.729 8.016 -14.931 1.00 93.62 168 PRO A O 1
ATOM 1345 N N . PHE A 1 169 ? 12.169 5.825 -15.087 1.00 92.31 169 PHE A N 1
ATOM 1346 C CA . PHE A 1 169 ? 13.600 5.964 -14.824 1.00 92.31 169 PHE A CA 1
ATOM 1347 C C . PHE A 1 169 ? 14.424 5.272 -15.908 1.00 92.31 169 PHE A C 1
ATOM 1349 O O . PHE A 1 169 ? 14.083 4.179 -16.369 1.00 92.31 169 PHE A O 1
ATOM 1356 N N . THR A 1 170 ? 15.532 5.904 -16.287 1.00 91.31 170 THR A N 1
ATOM 1357 C CA . THR A 1 170 ? 16.443 5.395 -17.313 1.00 91.31 170 THR A CA 1
ATOM 1358 C C . THR A 1 170 ? 17.425 4.382 -16.739 1.00 91.31 170 THR A C 1
ATOM 1360 O O . THR A 1 170 ? 18.119 4.630 -15.750 1.00 91.31 170 THR A O 1
ATOM 1363 N N . ILE A 1 171 ? 17.567 3.260 -17.437 1.00 90.69 171 ILE A N 1
ATOM 1364 C CA . ILE A 1 171 ? 18.643 2.292 -17.265 1.00 90.69 171 ILE A CA 1
ATOM 1365 C C . ILE A 1 171 ? 19.667 2.506 -18.379 1.00 90.69 171 ILE A C 1
ATOM 1367 O O . ILE A 1 171 ? 19.344 2.414 -19.562 1.00 90.69 171 ILE A O 1
ATOM 1371 N N . GLY A 1 172 ? 20.934 2.715 -18.007 1.00 87.12 172 GLY A N 1
ATOM 1372 C CA . GLY A 1 172 ? 22.069 2.869 -18.932 1.00 87.12 172 GLY A CA 1
ATOM 1373 C C . GLY A 1 172 ? 22.500 1.575 -19.647 1.00 87.12 172 GLY A C 1
ATOM 1374 O O . GLY A 1 172 ? 23.694 1.313 -19.800 1.00 87.12 172 GLY A O 1
ATOM 1375 N N . ALA A 1 173 ? 21.549 0.719 -20.020 1.00 86.94 173 ALA A N 1
ATOM 1376 C CA . ALA A 1 173 ? 21.771 -0.554 -20.691 1.00 86.94 173 ALA A CA 1
ATOM 1377 C C . ALA A 1 173 ? 20.576 -0.924 -21.576 1.00 86.94 173 ALA A C 1
ATOM 1379 O O . ALA A 1 173 ? 19.429 -0.711 -21.190 1.00 86.94 173 ALA A O 1
ATOM 1380 N N . SER A 1 174 ? 20.857 -1.574 -22.707 1.00 86.25 174 SER A N 1
ATOM 1381 C CA . SER A 1 174 ? 19.820 -2.076 -23.611 1.00 86.25 174 SER A CA 1
ATOM 1382 C C . SER A 1 174 ? 19.140 -3.320 -23.096 1.00 86.25 174 SER A C 1
ATOM 1384 O O . SER A 1 174 ? 19.733 -4.127 -22.382 1.00 86.25 174 SER A O 1
ATOM 1386 N N . VAL A 1 175 ? 17.899 -3.533 -23.530 1.00 87.50 175 VAL A N 1
ATOM 1387 C CA . VAL A 1 175 ? 17.161 -4.773 -23.256 1.00 87.50 175 VAL A CA 1
ATOM 1388 C C . VAL A 1 175 ? 17.904 -6.021 -23.746 1.00 87.50 175 VAL A C 1
ATOM 1390 O O . VAL A 1 175 ? 17.845 -7.064 -23.093 1.00 87.50 175 VAL A O 1
ATOM 1393 N N . HIS A 1 176 ? 18.694 -5.918 -24.819 1.00 86.06 176 HIS A N 1
ATOM 1394 C CA . HIS A 1 176 ? 19.581 -6.994 -25.278 1.00 86.06 176 HIS A CA 1
ATOM 1395 C C . HIS A 1 176 ? 20.756 -7.243 -24.317 1.00 86.06 176 HIS A C 1
ATOM 1397 O O . HIS A 1 176 ? 21.103 -8.395 -24.049 1.00 86.06 176 HIS A O 1
ATOM 1403 N N . ARG A 1 177 ? 21.336 -6.184 -23.731 1.00 87.81 177 ARG A N 1
ATOM 1404 C CA . ARG A 1 177 ? 22.362 -6.312 -22.685 1.00 87.81 177 ARG A CA 1
ATOM 1405 C C . ARG A 1 177 ? 21.772 -6.903 -21.401 1.00 87.81 177 ARG A C 1
ATOM 1407 O O . ARG A 1 177 ? 22.356 -7.826 -20.841 1.00 87.81 177 ARG A O 1
ATOM 1414 N N . LEU A 1 178 ? 20.606 -6.419 -20.972 1.00 90.19 178 LEU A N 1
ATOM 1415 C CA . LEU A 1 178 ? 19.898 -6.893 -19.776 1.00 90.19 178 LEU A CA 1
ATOM 1416 C C . LEU A 1 178 ? 19.492 -8.371 -19.889 1.00 90.19 178 LEU A C 1
ATOM 1418 O O . LEU A 1 178 ? 19.559 -9.109 -18.910 1.00 90.19 178 LEU A O 1
ATOM 1422 N N . SER A 1 179 ? 19.122 -8.827 -21.087 1.00 90.56 179 SER A N 1
ATOM 1423 C CA . SER A 1 179 ? 18.796 -10.234 -21.369 1.00 90.56 179 SER A CA 1
ATOM 1424 C C . SER A 1 179 ? 20.015 -11.115 -21.659 1.00 90.56 179 SER A C 1
ATOM 1426 O O . SER A 1 179 ? 19.853 -12.310 -21.909 1.00 90.56 179 SER A O 1
ATOM 1428 N N . ARG A 1 180 ? 21.234 -10.553 -21.664 1.00 89.38 180 ARG A N 1
ATOM 1429 C CA . ARG A 1 180 ? 22.476 -11.247 -22.053 1.00 89.38 180 ARG A CA 1
ATOM 1430 C C . ARG A 1 180 ? 22.345 -11.979 -23.401 1.00 89.38 180 ARG A C 1
ATOM 1432 O O . ARG A 1 180 ? 22.820 -13.103 -23.553 1.00 89.38 180 ARG A O 1
ATOM 1439 N N . GLY A 1 181 ? 21.663 -11.355 -24.366 1.00 83.50 181 GLY A N 1
ATOM 1440 C CA . GLY A 1 181 ? 21.444 -11.905 -25.710 1.00 83.50 181 GLY A CA 1
ATOM 1441 C C . GLY A 1 181 ? 20.365 -12.992 -25.817 1.00 83.50 181 GLY A C 1
ATOM 1442 O O . GLY A 1 181 ? 20.223 -13.604 -26.874 1.00 83.50 181 GLY A O 1
ATOM 1443 N N . ARG A 1 182 ? 19.594 -13.261 -24.754 1.00 89.00 182 ARG A N 1
ATOM 1444 C CA . ARG A 1 182 ? 18.457 -14.196 -24.805 1.00 89.00 182 ARG A CA 1
ATOM 1445 C C . ARG A 1 182 ? 17.265 -13.569 -25.528 1.00 89.00 182 ARG A C 1
ATOM 1447 O O . ARG A 1 182 ? 17.106 -12.358 -25.570 1.00 89.00 182 ARG A O 1
ATOM 1454 N N . SER A 1 183 ? 16.362 -14.406 -26.038 1.00 89.62 183 SER A N 1
ATOM 1455 C CA . SER A 1 183 ? 15.111 -13.956 -26.674 1.00 89.62 183 SER A CA 1
ATOM 1456 C C . SER A 1 183 ? 14.059 -13.441 -25.685 1.00 89.62 183 SER A C 1
ATOM 1458 O O . SER A 1 183 ? 12.977 -13.021 -26.093 1.00 89.62 183 SER A O 1
ATOM 1460 N N . THR A 1 184 ? 14.332 -13.529 -24.384 1.00 92.69 184 THR A N 1
ATOM 1461 C CA . THR A 1 184 ? 13.430 -13.096 -23.320 1.00 92.69 184 THR A CA 1
ATOM 1462 C C . THR A 1 184 ? 14.187 -12.346 -22.239 1.00 92.69 184 THR A C 1
ATOM 1464 O O . THR A 1 184 ? 15.305 -12.723 -21.891 1.00 92.69 184 THR A O 1
ATOM 1467 N N . LEU A 1 185 ? 13.539 -11.346 -21.656 1.00 93.62 185 LEU A N 1
ATOM 1468 C CA . LEU A 1 185 ? 14.007 -10.617 -20.489 1.00 93.62 185 LEU A CA 1
ATOM 1469 C C . LEU A 1 185 ? 13.172 -11.016 -19.268 1.00 93.62 185 LEU A C 1
ATOM 1471 O O . LEU A 1 185 ? 11.956 -10.831 -19.263 1.00 93.62 185 LEU A O 1
ATOM 1475 N N . ARG A 1 186 ? 13.825 -11.547 -18.231 1.00 96.19 186 ARG A N 1
ATOM 1476 C CA . ARG A 1 186 ? 13.198 -11.769 -16.924 1.00 96.19 186 ARG A CA 1
ATOM 1477 C C . ARG A 1 186 ? 12.936 -10.419 -16.254 1.00 96.19 186 ARG A C 1
ATOM 1479 O O . ARG A 1 186 ? 13.845 -9.595 -16.166 1.00 96.19 186 ARG A O 1
ATOM 1486 N N . VAL A 1 187 ? 11.712 -10.209 -15.789 1.00 96.69 187 VAL A N 1
ATOM 1487 C CA . VAL A 1 187 ? 11.275 -9.016 -15.059 1.00 96.69 187 VAL A CA 1
ATOM 1488 C C . VAL A 1 187 ? 10.715 -9.469 -13.726 1.00 96.69 187 VAL A C 1
ATOM 1490 O O . VAL A 1 187 ? 9.771 -10.256 -13.691 1.00 96.69 187 VAL A O 1
ATOM 1493 N N . LYS A 1 188 ? 11.292 -8.964 -12.640 1.00 97.44 188 LYS A N 1
ATOM 1494 C CA . LYS A 1 188 ? 10.821 -9.186 -11.279 1.00 97.44 188 LYS A CA 1
ATOM 1495 C C . LYS A 1 188 ? 10.492 -7.842 -10.637 1.00 97.44 188 LYS A C 1
ATOM 1497 O O . LYS A 1 188 ? 11.300 -6.918 -10.680 1.00 97.44 188 LYS A O 1
ATOM 1502 N N . VAL A 1 189 ? 9.313 -7.754 -10.035 1.00 97.75 189 VAL A N 1
ATOM 1503 C CA . VAL A 1 189 ? 8.830 -6.572 -9.319 1.00 97.75 189 VAL A CA 1
ATOM 1504 C C . VAL A 1 189 ? 8.531 -6.980 -7.890 1.00 97.75 189 VAL A C 1
ATOM 1506 O O . VAL A 1 189 ? 7.667 -7.820 -7.648 1.00 97.75 189 VAL A O 1
ATOM 1509 N N . GLU A 1 190 ? 9.252 -6.401 -6.942 1.00 97.44 190 GLU A N 1
ATOM 1510 C CA . GLU A 1 190 ? 8.947 -6.518 -5.523 1.00 97.44 190 GLU A CA 1
ATOM 1511 C C . GLU A 1 190 ? 8.102 -5.312 -5.114 1.00 97.44 190 GLU A C 1
ATOM 1513 O O . GLU A 1 190 ? 8.574 -4.175 -5.113 1.00 97.44 190 GLU A O 1
ATOM 1518 N N . MET A 1 191 ? 6.833 -5.559 -4.797 1.00 97.38 191 MET A N 1
ATOM 1519 C CA . MET A 1 191 ? 5.926 -4.532 -4.297 1.00 97.38 191 MET A CA 1
ATOM 1520 C C . MET A 1 191 ? 6.041 -4.465 -2.776 1.00 97.38 191 MET A C 1
ATOM 1522 O O . MET A 1 191 ? 5.804 -5.455 -2.083 1.00 97.38 191 MET A O 1
ATOM 1526 N N . ILE A 1 192 ? 6.406 -3.292 -2.256 1.00 96.06 192 ILE A N 1
ATOM 1527 C CA . ILE A 1 192 ? 6.710 -3.094 -0.833 1.00 96.06 192 ILE A CA 1
ATOM 1528 C C . ILE A 1 192 ? 5.509 -2.471 -0.123 1.00 96.06 192 ILE A C 1
ATOM 1530 O O . ILE A 1 192 ? 5.063 -2.970 0.910 1.00 96.06 192 ILE A O 1
ATOM 1534 N N . SER A 1 193 ? 4.956 -1.383 -0.666 1.00 94.19 193 SER A N 1
ATOM 1535 C CA . SER A 1 193 ? 3.746 -0.766 -0.119 1.00 94.19 193 SER A CA 1
ATOM 1536 C C . SER A 1 193 ? 3.007 0.091 -1.140 1.00 94.19 193 SER A C 1
ATOM 1538 O O . SER A 1 193 ? 3.604 0.665 -2.045 1.00 94.19 193 SER A O 1
ATOM 1540 N N . VAL A 1 194 ? 1.687 0.185 -0.972 1.00 92.19 194 VAL A N 1
ATOM 1541 C CA . VAL A 1 194 ? 0.807 1.119 -1.684 1.00 92.19 194 VAL A CA 1
ATOM 1542 C C . VAL A 1 194 ? -0.109 1.745 -0.644 1.00 92.19 194 VAL A C 1
ATOM 1544 O O . VAL A 1 194 ? -0.786 1.036 0.1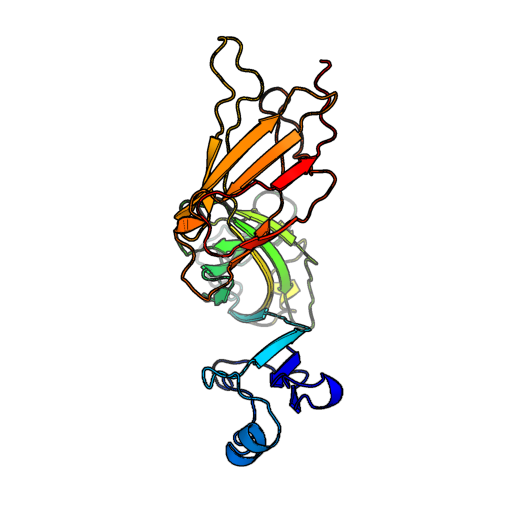02 1.00 92.19 194 VAL A O 1
ATOM 1547 N N . VAL A 1 195 ? -0.115 3.072 -0.576 1.00 90.00 195 VAL A N 1
ATOM 1548 C CA . VAL A 1 195 ? -0.906 3.840 0.389 1.00 90.00 195 VAL A CA 1
ATOM 1549 C C . VAL A 1 195 ? -1.679 4.916 -0.357 1.00 90.00 195 VAL A C 1
ATOM 1551 O O . VAL A 1 195 ? -1.085 5.732 -1.058 1.00 90.00 195 VAL A O 1
ATOM 1554 N N . SER A 1 196 ? -3.001 4.928 -0.207 1.00 88.62 196 SER A N 1
ATOM 1555 C CA . SER A 1 196 ? -3.842 6.013 -0.717 1.00 88.62 196 SER A CA 1
ATOM 1556 C C . SER A 1 196 ? -3.508 7.314 0.007 1.00 88.62 196 SER A C 1
ATOM 1558 O O . SER A 1 196 ? -3.325 7.328 1.224 1.00 88.62 196 SER A O 1
ATOM 1560 N N . VAL A 1 197 ? -3.431 8.405 -0.742 1.00 89.06 197 VAL A N 1
ATOM 1561 C CA . VAL A 1 197 ? -3.127 9.734 -0.222 1.00 89.06 197 VAL A CA 1
ATOM 1562 C C . VAL A 1 197 ? -4.380 10.589 -0.341 1.00 89.06 197 VAL A C 1
ATOM 1564 O O . VAL A 1 197 ? -4.929 10.758 -1.429 1.00 89.06 197 VAL A O 1
ATOM 1567 N N . SER A 1 198 ? -4.815 11.130 0.792 1.00 88.50 198 SER A N 1
ATOM 1568 C CA . SER A 1 198 ? -5.897 12.107 0.861 1.00 88.50 198 SER A CA 1
ATOM 1569 C C . SER A 1 198 ? -5.291 13.502 0.954 1.00 88.50 198 SER A C 1
ATOM 1571 O O . SER A 1 198 ? -4.535 13.797 1.882 1.00 88.50 198 SER A O 1
ATOM 1573 N N . GLU A 1 199 ? -5.605 14.359 -0.012 1.00 87.25 199 GLU A N 1
ATOM 1574 C CA . GLU A 1 199 ? -5.173 15.754 0.006 1.00 87.25 199 GLU A CA 1
ATOM 1575 C C . GLU A 1 199 ? -6.134 16.601 0.836 1.00 87.25 199 GLU A C 1
ATOM 1577 O O . GLU A 1 199 ? -7.355 16.473 0.735 1.00 87.25 199 GLU A O 1
ATOM 1582 N N . VAL A 1 200 ? -5.571 17.479 1.667 1.00 90.00 200 VAL A N 1
ATOM 1583 C CA . VAL A 1 200 ? -6.339 18.358 2.550 1.00 90.00 200 VAL A CA 1
ATOM 1584 C C . VAL A 1 200 ? -5.826 19.780 2.399 1.00 90.00 200 VAL A C 1
ATOM 1586 O O . VAL A 1 200 ? -4.688 20.085 2.756 1.00 90.00 200 VAL A O 1
ATOM 1589 N N . TYR A 1 201 ? -6.674 20.667 1.883 1.00 88.81 201 TYR A N 1
ATOM 1590 C CA . TYR A 1 201 ? -6.364 22.090 1.789 1.00 88.81 201 TYR A CA 1
ATOM 1591 C C . TYR A 1 201 ? -6.808 22.797 3.064 1.00 88.81 201 TYR A C 1
ATOM 1593 O O . TYR A 1 201 ? -7.997 23.025 3.279 1.00 88.81 201 TYR A O 1
ATOM 1601 N N . LEU A 1 202 ? -5.839 23.146 3.907 1.00 88.12 202 LEU A N 1
ATOM 1602 C CA . LEU A 1 202 ? -6.089 23.794 5.188 1.00 88.12 202 LEU A CA 1
ATOM 1603 C C . LEU A 1 202 ? -5.697 25.274 5.139 1.00 88.12 202 LEU A C 1
ATOM 1605 O O . LEU A 1 202 ? -4.538 25.620 4.906 1.00 88.12 202 LEU A O 1
ATOM 1609 N N . ASN A 1 203 ? -6.665 26.153 5.396 1.00 84.62 203 ASN A N 1
ATOM 1610 C CA . ASN A 1 203 ? -6.431 27.590 5.513 1.00 84.62 203 ASN A CA 1
ATOM 1611 C C . ASN A 1 203 ? -6.080 27.938 6.964 1.00 84.62 203 ASN A C 1
ATOM 1613 O O . ASN A 1 203 ? -6.962 28.211 7.771 1.00 84.62 203 ASN A O 1
ATOM 1617 N N . VAL A 1 204 ? -4.783 27.937 7.281 1.00 79.06 204 VAL A N 1
ATOM 1618 C CA . VAL A 1 204 ? -4.272 28.144 8.651 1.00 79.06 204 VAL A CA 1
ATOM 1619 C C . VAL A 1 204 ? -4.604 29.537 9.206 1.00 79.06 204 VAL A C 1
ATOM 1621 O O . VAL A 1 204 ? -4.898 29.679 10.388 1.00 79.06 204 VAL A O 1
ATOM 1624 N N . PHE A 1 205 ? -4.602 30.569 8.358 1.00 73.62 205 PHE A N 1
ATOM 1625 C CA . PHE A 1 205 ? -4.864 31.950 8.767 1.00 73.62 205 PHE A CA 1
ATOM 1626 C C . PHE A 1 205 ? -6.162 32.462 8.146 1.00 73.62 205 PHE A C 1
ATOM 1628 O O . PHE A 1 205 ? -6.191 32.875 6.986 1.00 73.62 205 PHE A O 1
ATOM 1635 N N . ASN A 1 206 ? -7.244 32.475 8.923 1.00 61.41 206 ASN A N 1
ATOM 1636 C CA . ASN A 1 206 ? -8.497 33.083 8.493 1.00 61.41 206 ASN A 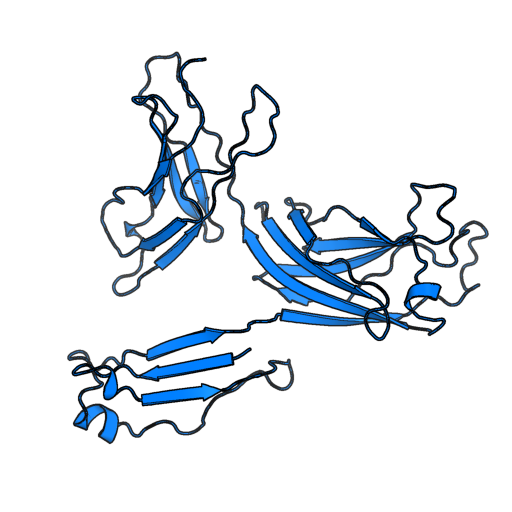CA 1
ATOM 1637 C C . ASN A 1 206 ? -8.537 34.562 8.916 1.00 61.41 206 ASN A C 1
ATOM 1639 O O . ASN A 1 206 ? -8.860 34.888 10.056 1.00 61.41 206 ASN A O 1
ATOM 1643 N N . ARG A 1 207 ? -8.205 35.484 8.001 1.00 54.25 207 ARG A N 1
ATOM 1644 C CA . ARG A 1 207 ? -8.183 36.941 8.273 1.00 54.25 207 ARG A CA 1
ATOM 1645 C C . ARG A 1 207 ? -9.577 37.560 8.511 1.00 54.25 207 ARG A C 1
ATOM 1647 O O . ARG A 1 207 ? -9.663 38.753 8.779 1.00 54.25 207 ARG A O 1
ATOM 1654 N N . GLY A 1 208 ? -10.656 36.778 8.409 1.00 52.44 208 GLY A N 1
ATOM 1655 C CA . GLY A 1 208 ? -12.046 37.253 8.435 1.00 52.44 208 GLY A CA 1
ATOM 1656 C C . GLY A 1 208 ? -12.834 37.037 9.734 1.00 52.44 208 GLY A C 1
ATOM 1657 O O . GLY A 1 208 ? -14.049 37.195 9.712 1.00 52.44 208 GLY A O 1
ATOM 1658 N N . GLY A 1 209 ? -12.209 36.636 10.848 1.00 49.72 209 GLY A N 1
ATOM 1659 C CA . GLY A 1 209 ? -12.898 36.496 12.146 1.00 49.72 209 GLY A CA 1
ATOM 1660 C C . GLY A 1 209 ? -13.901 35.333 12.257 1.00 49.72 209 GLY A C 1
ATOM 1661 O O . GLY A 1 209 ? -14.546 35.181 13.294 1.00 49.72 209 GLY A O 1
ATOM 1662 N N . ALA A 1 210 ? -14.032 34.489 11.231 1.00 52.00 210 ALA A N 1
ATOM 1663 C CA . ALA A 1 210 ? -14.786 33.243 11.327 1.00 52.00 210 ALA A CA 1
ATOM 1664 C C . ALA A 1 210 ? -13.966 32.185 12.088 1.00 52.00 210 ALA A C 1
ATOM 1666 O O . ALA A 1 210 ? -12.755 32.071 11.879 1.00 52.00 210 ALA A O 1
ATOM 1667 N N . LYS A 1 211 ? -14.638 31.427 12.972 1.00 55.97 211 LYS A N 1
ATOM 1668 C CA . LYS A 1 211 ? -14.079 30.291 13.731 1.00 55.97 211 LYS A CA 1
ATOM 1669 C C . LYS A 1 211 ? -13.198 29.415 12.829 1.00 55.97 211 LYS A C 1
ATOM 1671 O O . LYS A 1 211 ? -13.556 29.221 11.672 1.00 55.97 211 LYS A O 1
ATOM 1676 N N . GLN A 1 212 ? -12.084 28.910 13.374 1.00 57.22 212 GLN A N 1
ATOM 1677 C CA . GLN A 1 212 ? -11.222 27.879 12.771 1.00 57.22 212 GLN A CA 1
ATOM 1678 C C . GLN A 1 212 ? -12.085 26.886 11.974 1.00 57.22 212 GLN A C 1
ATOM 1680 O O . GLN A 1 212 ? -12.924 26.201 12.556 1.00 57.22 212 GLN A O 1
ATOM 1685 N N . VAL A 1 213 ? -11.960 26.886 10.644 1.00 65.19 213 VAL A N 1
ATOM 1686 C CA . VAL A 1 213 ? -12.738 25.993 9.778 1.00 65.19 213 VAL A CA 1
ATOM 1687 C C . VAL A 1 213 ? -11.850 24.794 9.491 1.00 65.19 213 VAL A C 1
ATOM 1689 O O . VAL A 1 213 ? -10.910 24.898 8.702 1.00 65.19 213 VAL A O 1
ATOM 1692 N N . GLY A 1 214 ? -12.122 23.678 10.167 1.00 85.50 214 GLY A N 1
ATOM 1693 C CA . GLY A 1 214 ? -11.508 22.400 9.838 1.00 85.50 214 GLY A CA 1
ATOM 1694 C C . GLY A 1 214 ? -11.742 22.038 8.371 1.00 85.50 214 GLY A C 1
ATOM 1695 O O . GLY A 1 214 ? -12.776 22.362 7.784 1.00 85.50 214 GLY A O 1
ATOM 1696 N N . ALA A 1 215 ? -10.765 21.380 7.763 1.00 92.12 215 ALA A N 1
ATOM 1697 C CA . ALA A 1 215 ? -10.860 20.882 6.402 1.00 92.12 215 ALA A CA 1
ATOM 1698 C C . ALA A 1 215 ? -11.238 19.399 6.425 1.00 92.12 215 ALA A C 1
ATOM 1700 O O . ALA A 1 215 ? -10.588 18.592 7.092 1.00 92.12 215 ALA A O 1
ATOM 1701 N N . HIS A 1 216 ? -12.285 19.041 5.687 1.00 92.69 216 HIS A N 1
ATOM 1702 C CA . HIS A 1 216 ? -12.707 17.653 5.547 1.00 92.69 216 HIS A CA 1
ATOM 1703 C C . HIS A 1 216 ? -11.893 16.921 4.486 1.00 92.69 216 HIS A C 1
ATOM 1705 O O . HIS A 1 216 ? -11.513 17.494 3.465 1.00 92.69 216 HIS A O 1
ATOM 1711 N N . CYS A 1 217 ? -11.681 15.631 4.711 1.00 92.00 217 CYS A N 1
ATOM 1712 C CA . CYS A 1 217 ? -11.145 14.716 3.718 1.00 92.00 217 CYS A CA 1
ATOM 1713 C C . CYS A 1 217 ? -11.721 13.316 3.918 1.00 92.00 217 CYS A C 1
ATOM 1715 O O . CYS A 1 217 ? -12.379 13.044 4.921 1.00 92.00 217 CYS A O 1
ATOM 1717 N N . TYR A 1 218 ? -11.493 12.443 2.944 1.00 91.25 218 TYR A N 1
ATOM 1718 C CA . TYR A 1 218 ? -11.994 11.076 2.968 1.00 91.25 218 TYR A CA 1
ATOM 1719 C C . TYR A 1 218 ? -10.841 10.112 2.748 1.00 91.25 218 TYR A C 1
ATOM 1721 O O . TYR A 1 218 ? -9.948 10.387 1.941 1.00 91.25 218 TYR A O 1
ATOM 1729 N N . ASP A 1 219 ? -10.853 8.999 3.473 1.00 88.50 219 ASP A N 1
ATOM 1730 C CA . ASP A 1 219 ? -9.941 7.896 3.188 1.00 88.50 219 ASP A CA 1
ATOM 1731 C C . ASP A 1 219 ? -10.446 7.052 2.005 1.00 88.50 219 ASP A C 1
ATOM 1733 O O . ASP A 1 219 ? -11.515 7.293 1.436 1.00 88.50 219 ASP A O 1
ATOM 1737 N N . ARG A 1 220 ? -9.665 6.036 1.625 1.00 83.06 220 ARG A N 1
ATOM 1738 C CA . ARG A 1 220 ? -9.997 5.137 0.508 1.00 83.06 220 ARG A CA 1
ATOM 1739 C C . ARG A 1 220 ? -11.312 4.368 0.699 1.00 83.06 220 ARG A C 1
ATOM 1741 O O . ARG A 1 220 ? -11.912 3.945 -0.283 1.00 83.06 220 ARG A O 1
ATOM 1748 N N . ASP A 1 221 ? -11.746 4.174 1.947 1.00 86.81 221 ASP A N 1
ATOM 1749 C CA . ASP A 1 221 ? -12.991 3.483 2.294 1.00 86.81 221 ASP A CA 1
ATOM 1750 C C . ASP A 1 221 ? -14.167 4.480 2.365 1.00 86.81 221 ASP A C 1
ATOM 1752 O O . ASP A 1 221 ? -15.242 4.154 2.880 1.00 86.81 221 ASP A O 1
ATOM 1756 N N . LYS A 1 222 ? -13.954 5.708 1.865 1.00 89.00 222 LYS A N 1
ATOM 1757 C CA . LYS A 1 222 ? -14.890 6.838 1.885 1.00 89.00 222 LYS A CA 1
ATOM 1758 C C . LYS A 1 222 ? -15.327 7.239 3.290 1.00 89.00 222 LYS A C 1
ATOM 1760 O O . LYS A 1 222 ? -16.377 7.858 3.436 1.00 89.00 222 LYS A O 1
ATOM 1765 N N . GLN A 1 223 ? -14.539 6.905 4.310 1.00 91.69 223 GLN A N 1
ATOM 1766 C CA . GLN A 1 223 ? -14.834 7.369 5.656 1.00 91.69 223 GLN A CA 1
ATOM 1767 C C . GLN A 1 223 ? -14.371 8.812 5.809 1.00 91.69 223 GLN A C 1
ATOM 1769 O O . GLN A 1 223 ? -13.304 9.183 5.312 1.00 91.69 223 GLN A O 1
ATOM 1774 N N . ALA A 1 224 ? -15.180 9.618 6.481 1.00 94.25 224 ALA A N 1
ATOM 1775 C CA . ALA A 1 224 ? -14.940 11.034 6.666 1.00 94.25 224 ALA A CA 1
ATOM 1776 C C . ALA A 1 224 ? -13.942 11.305 7.803 1.00 94.25 224 ALA A C 1
ATOM 1778 O O . ALA A 1 224 ? -13.997 10.719 8.891 1.00 94.25 224 ALA A O 1
ATOM 1779 N N . TRP A 1 225 ? -13.054 12.257 7.536 1.00 95.44 225 TRP A N 1
ATOM 1780 C CA . TRP A 1 225 ? -12.054 12.791 8.450 1.00 95.44 225 TRP A CA 1
ATOM 1781 C C . TRP A 1 225 ? -12.096 14.320 8.425 1.00 95.44 225 TRP A C 1
ATOM 1783 O O . TRP A 1 225 ? -12.513 14.933 7.438 1.00 95.44 225 TRP A O 1
ATOM 1793 N N . MET A 1 226 ? -11.622 14.953 9.495 1.00 95.19 226 MET A N 1
ATOM 1794 C CA . MET A 1 226 ? -11.468 16.406 9.578 1.00 95.19 226 MET A CA 1
ATOM 1795 C C . MET A 1 226 ? -10.098 16.760 10.149 1.00 95.19 226 MET A C 1
ATOM 1797 O O . MET A 1 226 ? -9.681 16.205 11.162 1.00 95.19 226 MET A O 1
ATOM 1801 N N . MET A 1 227 ? -9.406 17.698 9.508 1.00 94.94 227 MET A N 1
ATOM 1802 C CA . MET A 1 227 ? -8.155 18.274 9.991 1.00 94.94 227 MET A CA 1
ATOM 1803 C C . MET A 1 227 ? -8.384 19.713 10.442 1.00 94.94 227 MET A C 1
ATOM 1805 O O . MET A 1 227 ? -8.868 20.532 9.663 1.00 94.94 227 MET A O 1
ATOM 1809 N N . GLU A 1 228 ? -7.971 20.045 11.657 1.00 93.00 228 GLU A N 1
ATOM 1810 C CA . GLU A 1 228 ? -7.990 21.408 12.185 1.00 93.00 228 GLU A CA 1
ATOM 1811 C C . GLU A 1 228 ? -6.570 21.930 12.413 1.00 93.00 228 GLU A C 1
ATOM 1813 O O . GLU A 1 228 ? -5.665 21.170 12.770 1.00 93.00 228 GLU A O 1
ATOM 1818 N N . ALA A 1 229 ? -6.381 23.235 12.212 1.00 90.81 229 ALA A N 1
ATOM 1819 C CA . ALA A 1 229 ? -5.174 23.942 12.618 1.00 90.81 229 ALA A CA 1
ATOM 1820 C C . ALA A 1 229 ? -5.370 24.539 14.017 1.00 90.81 229 ALA A C 1
ATOM 1822 O O . ALA A 1 229 ? -6.387 25.159 14.308 1.00 90.81 229 ALA A O 1
ATOM 1823 N N . ASP A 1 230 ? -4.363 24.412 14.868 1.00 88.12 230 ASP A N 1
ATOM 1824 C CA . ASP A 1 230 ? -4.241 25.148 16.117 1.00 88.12 230 ASP A CA 1
ATOM 1825 C C . ASP A 1 230 ? -3.041 26.091 16.007 1.00 88.12 230 ASP A C 1
ATOM 1827 O O . ASP A 1 230 ? -1.893 25.673 15.817 1.00 88.12 230 ASP A O 1
ATOM 1831 N N . THR A 1 231 ? -3.342 27.386 16.095 1.00 87.44 231 THR A N 1
ATOM 1832 C CA . THR A 1 231 ? -2.384 28.486 15.965 1.00 87.44 231 THR A CA 1
ATOM 1833 C C . THR A 1 231 ? -2.180 29.248 17.275 1.00 87.44 231 THR A C 1
ATOM 1835 O O . THR A 1 231 ? -1.693 30.374 17.256 1.00 87.44 231 THR A O 1
ATOM 1838 N N . THR A 1 232 ? -2.612 28.692 18.411 1.00 85.94 232 THR A N 1
ATOM 1839 C CA . THR A 1 232 ? -2.502 29.356 19.724 1.00 85.94 232 THR A CA 1
ATOM 1840 C C . THR A 1 232 ? -1.095 29.273 20.320 1.00 85.94 232 THR A C 1
ATOM 1842 O O . THR A 1 232 ? -0.733 30.086 21.171 1.00 85.94 232 THR A O 1
ATOM 1845 N N . GLY A 1 233 ? -0.301 28.293 19.881 1.00 85.56 233 GLY A N 1
ATOM 1846 C CA . GLY A 1 233 ? 1.073 28.071 20.321 1.00 85.56 233 GLY A CA 1
ATOM 1847 C C . GLY A 1 233 ? 2.119 28.828 19.498 1.00 85.56 233 GLY A C 1
ATOM 1848 O O . GLY A 1 233 ? 1.805 29.608 18.609 1.00 85.56 233 GLY A O 1
ATOM 1849 N N . LYS A 1 234 ? 3.399 28.548 19.773 1.00 90.31 234 LYS A N 1
ATOM 1850 C CA . LYS A 1 234 ? 4.534 29.070 18.985 1.00 90.31 234 LYS A CA 1
ATOM 1851 C C . LYS A 1 234 ? 4.642 28.427 17.594 1.00 90.31 234 LYS A C 1
ATOM 1853 O O . LYS A 1 234 ? 5.060 29.065 16.631 1.00 90.31 234 LYS A O 1
ATOM 1858 N N . TYR A 1 235 ? 4.301 27.145 17.512 1.00 91.56 235 TYR A N 1
ATOM 1859 C CA . TYR A 1 235 ? 4.362 26.353 16.288 1.00 91.56 235 TYR A CA 1
ATOM 1860 C C . TYR A 1 235 ? 2.960 25.914 15.886 1.00 91.56 235 TYR A C 1
ATOM 1862 O O . TYR A 1 235 ? 2.119 25.656 16.753 1.00 91.56 235 TYR A O 1
ATOM 1870 N N . LEU A 1 236 ? 2.732 25.770 14.580 1.00 90.06 236 LEU A N 1
ATOM 1871 C CA . LEU A 1 236 ? 1.504 25.190 14.053 1.00 90.06 236 LEU A CA 1
ATOM 1872 C C . LEU A 1 236 ? 1.326 23.779 14.618 1.00 90.06 236 LEU A C 1
ATOM 1874 O O . LEU A 1 236 ? 2.201 22.920 14.484 1.00 90.06 236 LEU A O 1
ATOM 1878 N N . THR A 1 237 ? 0.174 23.530 15.219 1.00 92.88 237 THR A N 1
ATOM 1879 C CA . THR A 1 237 ? -0.249 22.189 15.614 1.00 92.88 237 THR A CA 1
ATOM 1880 C C . THR A 1 237 ? -1.452 21.807 14.770 1.00 92.88 237 THR A C 1
ATOM 1882 O O . THR A 1 237 ? -2.277 22.652 14.441 1.00 92.88 237 THR A O 1
ATOM 1885 N N . LEU A 1 238 ? -1.541 20.544 14.372 1.00 93.62 238 LEU A N 1
ATOM 1886 C CA . LEU A 1 238 ? -2.696 20.016 13.659 1.00 93.62 238 LEU A CA 1
ATOM 1887 C C . LEU A 1 238 ? -3.453 19.053 14.567 1.00 93.62 238 LEU A C 1
ATOM 1889 O O . LEU A 1 238 ? -2.852 18.391 15.419 1.00 93.62 238 LEU A O 1
ATOM 1893 N N . ARG A 1 239 ? -4.762 18.939 14.372 1.00 94.62 239 ARG A N 1
ATOM 1894 C CA . ARG A 1 239 ? -5.565 17.903 15.018 1.00 94.62 239 ARG A CA 1
ATOM 1895 C C . ARG A 1 239 ? -6.407 17.176 13.983 1.00 94.62 239 ARG A C 1
ATOM 1897 O O . ARG A 1 239 ? -7.161 17.803 13.246 1.00 94.62 239 ARG A O 1
ATOM 1904 N N . LEU A 1 240 ? -6.247 15.858 13.930 1.00 95.75 240 LEU A N 1
ATOM 1905 C CA . LEU A 1 240 ? -6.963 14.988 13.003 1.00 95.75 240 LEU A CA 1
ATOM 1906 C C . LEU A 1 240 ? -8.074 14.242 13.735 1.00 95.75 240 LEU A C 1
ATOM 1908 O O . LEU A 1 240 ? -7.805 13.546 14.713 1.00 95.75 240 LEU A O 1
ATOM 1912 N N . TYR A 1 241 ? -9.288 14.344 13.218 1.00 96.12 241 TYR A N 1
ATOM 1913 C CA . TYR A 1 241 ? -10.488 13.725 13.755 1.00 96.12 241 TYR A CA 1
ATOM 1914 C C . TYR A 1 241 ? -11.039 12.687 12.788 1.00 96.12 241 TYR A C 1
ATOM 1916 O O . TYR A 1 241 ? -11.170 12.956 11.591 1.00 96.12 241 TYR A O 1
ATOM 1924 N N . TYR A 1 242 ? -11.425 11.532 13.321 1.00 96.88 242 TYR A N 1
ATOM 1925 C CA . TYR A 1 242 ? -12.228 10.557 12.603 1.00 96.88 242 TYR A CA 1
ATOM 1926 C C . TYR A 1 242 ? -13.716 10.868 12.791 1.00 96.88 242 TYR A C 1
ATOM 1928 O O . TYR A 1 242 ? -14.304 10.538 13.821 1.00 96.88 242 TYR A O 1
ATOM 1936 N N . THR A 1 243 ? -14.334 11.546 11.821 1.00 95.81 243 THR A N 1
ATOM 1937 C CA . THR A 1 243 ? -15.710 12.047 11.982 1.00 95.81 243 THR A CA 1
ATOM 1938 C C . THR A 1 243 ? -16.761 10.945 11.862 1.00 95.81 243 THR A C 1
ATOM 1940 O O . THR A 1 243 ? -17.832 11.070 12.446 1.00 95.81 243 THR A O 1
ATOM 1943 N N . ASP A 1 244 ? -16.430 9.836 11.197 1.00 95.56 244 ASP A N 1
ATOM 1944 C CA . ASP A 1 244 ? -17.290 8.649 11.082 1.00 95.56 244 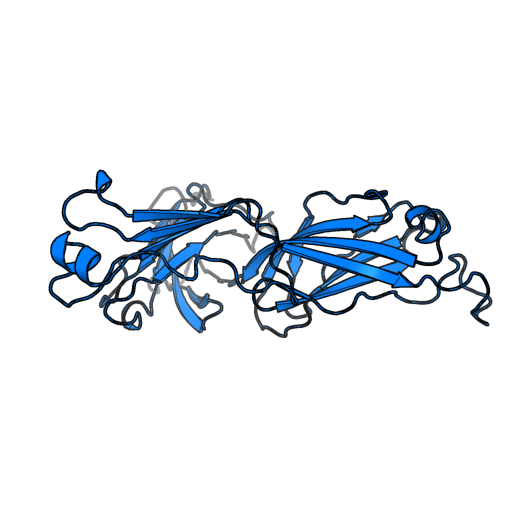ASP A CA 1
ATOM 1945 C C . ASP A 1 244 ? -17.052 7.610 12.200 1.00 95.56 244 ASP A C 1
ATOM 1947 O O . ASP A 1 244 ? -17.366 6.426 12.058 1.00 95.56 244 ASP A O 1
ATOM 1951 N N . ILE A 1 245 ? -16.512 8.023 13.352 1.00 95.94 245 ILE A N 1
ATOM 1952 C CA . ILE A 1 245 ? -16.279 7.130 14.501 1.00 95.94 245 ILE A CA 1
ATOM 1953 C C . ILE A 1 245 ? -17.559 6.439 15.000 1.00 95.94 245 ILE A C 1
ATOM 1955 O O . ILE A 1 245 ? -17.519 5.289 15.445 1.00 95.94 245 ILE A O 1
ATOM 1959 N N . SER A 1 246 ? -18.712 7.091 14.856 1.00 94.69 246 SER A N 1
ATOM 1960 C CA . SER A 1 246 ? -20.019 6.529 15.207 1.00 94.69 246 SER A CA 1
ATOM 1961 C C . SER A 1 246 ? -20.462 5.406 14.260 1.00 94.69 246 SER A C 1
ATOM 1963 O O . SER A 1 246 ? -21.296 4.578 14.638 1.00 94.69 246 SER A O 1
ATOM 1965 N N . HIS A 1 247 ? -19.878 5.322 13.061 1.00 93.31 247 HIS A N 1
ATOM 1966 C CA . HIS A 1 247 ? -20.139 4.273 12.076 1.00 93.31 247 HIS A CA 1
ATOM 1967 C C . HIS A 1 247 ? -19.235 3.044 12.243 1.00 93.31 247 HIS A C 1
ATOM 1969 O O . HIS A 1 247 ? -19.444 2.044 11.553 1.00 93.31 247 HIS A O 1
ATOM 1975 N N . VAL A 1 248 ? -18.264 3.063 13.168 1.00 94.00 248 VAL A N 1
ATOM 1976 C CA . VAL A 1 248 ? -17.483 1.858 13.485 1.00 94.00 248 VAL A CA 1
ATOM 1977 C C . VAL A 1 248 ? -18.439 0.770 13.994 1.00 94.00 248 VAL A C 1
ATOM 1979 O O . VAL A 1 248 ? -19.188 1.016 14.943 1.00 94.00 248 VAL A O 1
ATOM 1982 N N . PRO A 1 249 ? -18.446 -0.437 13.398 1.00 92.88 249 PRO A N 1
ATOM 1983 C CA . PRO A 1 249 ? -19.352 -1.495 13.823 1.00 92.88 249 PRO A CA 1
ATOM 1984 C C . PRO A 1 249 ? -19.160 -1.885 15.294 1.00 92.88 249 PRO A C 1
ATOM 1986 O O . PRO A 1 249 ? -18.041 -1.983 15.802 1.00 92.88 249 PRO A O 1
ATOM 1989 N N . ARG A 1 250 ? -20.268 -2.173 15.988 1.00 88.62 250 ARG A N 1
ATOM 1990 C CA . ARG A 1 250 ? -20.234 -2.658 17.377 1.00 88.62 250 ARG A CA 1
ATOM 1991 C C . ARG A 1 250 ? -19.424 -3.943 17.479 1.00 88.62 250 ARG A C 1
ATOM 1993 O O . ARG A 1 250 ? -19.630 -4.849 16.680 1.00 88.62 250 ARG A O 1
ATOM 2000 N N . LYS A 1 251 ? -18.602 -4.048 18.528 1.00 86.19 251 LYS A N 1
ATOM 2001 C CA . LYS A 1 251 ? -17.686 -5.177 18.794 1.00 86.19 251 LYS A CA 1
ATOM 2002 C C . LYS A 1 251 ? -16.507 -5.301 17.819 1.00 86.19 251 LYS A C 1
ATOM 2004 O O . LYS A 1 251 ? -15.762 -6.268 17.914 1.00 86.19 251 LYS A O 1
ATOM 2009 N N . PHE A 1 252 ? -16.307 -4.330 16.930 1.00 89.12 252 PHE A N 1
ATOM 2010 C CA . PHE A 1 252 ? -15.120 -4.249 16.084 1.00 89.12 252 PHE A CA 1
ATOM 2011 C C . PHE A 1 252 ? -14.238 -3.080 16.522 1.00 89.12 252 PHE A C 1
ATOM 2013 O O . PHE A 1 252 ? -14.724 -2.064 17.023 1.00 89.12 252 PHE A O 1
ATOM 2020 N N . SER A 1 253 ? -12.933 -3.226 16.305 1.00 91.31 253 SER A N 1
ATOM 2021 C CA . SER A 1 253 ? -11.980 -2.122 16.331 1.00 91.31 253 SER A CA 1
ATOM 2022 C C . SER A 1 253 ? -11.446 -1.885 14.919 1.00 91.31 253 SER A C 1
ATOM 2024 O O . SER A 1 253 ? -11.164 -2.822 14.172 1.00 91.31 253 SER A O 1
ATOM 2026 N N . ARG A 1 254 ? -11.324 -0.615 14.532 1.00 92.94 254 ARG A N 1
ATOM 2027 C CA . ARG A 1 254 ? -10.691 -0.187 13.282 1.00 92.94 254 ARG A CA 1
ATOM 2028 C C . ARG A 1 254 ? -9.301 0.329 13.619 1.00 92.94 254 ARG A C 1
ATOM 2030 O O . ARG A 1 254 ? -9.165 1.366 14.260 1.00 92.94 254 ARG A O 1
ATOM 2037 N N . TYR A 1 255 ? -8.270 -0.393 13.199 1.00 93.00 255 TYR A N 1
ATOM 2038 C CA . TYR A 1 255 ? -6.907 0.122 13.237 1.00 93.00 255 TYR A CA 1
ATOM 2039 C C . TYR A 1 255 ? -6.688 1.066 12.056 1.00 93.00 255 TYR A C 1
ATOM 2041 O O . TYR A 1 255 ? -6.935 0.685 10.911 1.00 93.00 255 TYR A O 1
ATOM 2049 N N . VAL A 1 256 ? -6.207 2.278 12.323 1.00 93.19 256 VAL A N 1
ATOM 2050 C CA . VAL A 1 256 ? -5.797 3.222 11.281 1.00 93.19 256 VAL A CA 1
ATOM 2051 C C . VAL A 1 256 ? -4.376 3.683 11.568 1.00 93.19 256 VAL A C 1
ATOM 2053 O O . VAL A 1 256 ? -4.064 4.089 12.686 1.00 93.19 256 VAL A O 1
ATOM 2056 N N . GLY A 1 257 ? -3.519 3.628 10.550 1.00 93.00 257 GLY A N 1
ATOM 2057 C CA . GLY A 1 257 ? -2.184 4.220 10.555 1.00 93.00 257 GLY A CA 1
ATOM 2058 C C . GLY A 1 257 ? -2.074 5.279 9.465 1.00 93.00 257 GLY A C 1
ATOM 2059 O O . GLY A 1 257 ? -2.585 5.079 8.363 1.00 93.00 257 GLY A O 1
ATOM 2060 N N . TRP A 1 258 ? -1.424 6.405 9.756 1.00 92.12 258 TRP A N 1
ATOM 2061 C CA . TRP A 1 258 ? -1.284 7.507 8.804 1.00 92.12 258 TRP A CA 1
ATOM 2062 C C . TRP A 1 258 ? 0.039 8.256 8.957 1.00 92.12 258 TRP A C 1
ATOM 2064 O O . TRP A 1 258 ? 0.701 8.249 9.996 1.00 92.12 258 TRP A O 1
ATOM 2074 N N . ASN A 1 259 ? 0.413 8.938 7.879 1.00 91.38 259 ASN A N 1
ATOM 2075 C CA . ASN A 1 259 ? 1.528 9.870 7.822 1.00 91.38 259 ASN A CA 1
ATOM 2076 C C . ASN A 1 259 ? 1.034 11.178 7.220 1.00 91.38 259 ASN A C 1
ATOM 2078 O O . ASN A 1 259 ? 0.159 11.170 6.358 1.00 91.38 259 ASN A O 1
ATOM 2082 N N . ILE A 1 260 ? 1.623 12.292 7.642 1.00 91.31 260 ILE A N 1
ATOM 2083 C CA . ILE A 1 260 ? 1.262 13.615 7.136 1.00 91.31 260 ILE A CA 1
ATOM 2084 C C . ILE A 1 260 ? 2.499 14.246 6.512 1.00 91.31 260 ILE A C 1
ATOM 2086 O O . ILE A 1 260 ? 3.578 14.282 7.111 1.00 91.31 260 ILE A O 1
ATOM 2090 N N . ARG A 1 261 ? 2.329 14.739 5.285 1.00 89.25 261 ARG A N 1
ATOM 2091 C CA . ARG A 1 261 ? 3.293 15.595 4.597 1.00 89.25 261 ARG A CA 1
ATOM 2092 C C . ARG A 1 261 ? 2.609 16.924 4.314 1.00 89.25 261 ARG A C 1
ATOM 2094 O O . ARG A 1 261 ? 1.501 16.944 3.793 1.00 89.25 261 ARG A O 1
ATOM 2101 N N . MET A 1 262 ? 3.264 18.017 4.678 1.00 89.19 262 MET A N 1
ATOM 2102 C CA . MET A 1 262 ? 2.729 19.369 4.535 1.00 89.19 262 MET A CA 1
ATOM 2103 C C . MET A 1 262 ? 3.496 20.110 3.450 1.00 89.19 262 MET A C 1
ATOM 2105 O O . MET A 1 262 ? 4.726 20.079 3.431 1.00 89.19 262 MET A O 1
ATOM 2109 N N . VAL A 1 263 ? 2.777 20.804 2.574 1.00 87.56 263 VAL A N 1
ATOM 2110 C CA . VAL A 1 263 ? 3.355 21.637 1.516 1.00 87.56 263 VAL A CA 1
ATOM 2111 C C . VAL A 1 263 ? 2.780 23.037 1.657 1.00 87.56 263 VAL A C 1
ATOM 2113 O O . VAL A 1 263 ? 1.562 23.214 1.659 1.00 87.56 263 VAL A O 1
ATOM 2116 N N . SER A 1 264 ? 3.646 24.043 1.792 1.00 82.62 264 SER A N 1
ATOM 2117 C CA . SER A 1 264 ? 3.192 25.433 1.811 1.00 82.62 264 SER A CA 1
ATOM 2118 C C . SER A 1 264 ? 2.974 25.924 0.387 1.00 82.62 264 SER A C 1
ATOM 2120 O O . SER A 1 264 ? 3.908 25.973 -0.417 1.00 82.62 264 SER A O 1
ATOM 2122 N N . LYS A 1 265 ? 1.744 26.360 0.100 1.00 76.62 265 LYS A N 1
ATOM 2123 C CA . LYS A 1 265 ? 1.388 26.970 -1.186 1.00 76.62 265 LYS A CA 1
ATOM 2124 C C . LYS A 1 265 ? 2.152 28.274 -1.446 1.00 76.62 265 LYS A C 1
ATOM 2126 O O . LYS A 1 265 ? 2.397 28.608 -2.598 1.00 76.62 265 LYS A O 1
ATOM 2131 N N . ALA A 1 266 ? 2.532 29.003 -0.394 1.00 72.62 266 ALA A N 1
ATOM 2132 C CA . ALA A 1 266 ? 3.192 30.301 -0.519 1.00 72.62 266 ALA A CA 1
ATOM 2133 C C . ALA A 1 266 ? 4.655 30.186 -0.968 1.00 72.62 266 ALA A C 1
ATOM 2135 O O . ALA A 1 266 ? 5.135 31.031 -1.715 1.00 72.62 266 ALA A O 1
ATOM 2136 N N . THR A 1 267 ? 5.365 29.147 -0.521 1.00 68.50 267 THR A N 1
ATOM 2137 C CA . THR A 1 267 ? 6.815 29.025 -0.740 1.00 68.50 267 THR A CA 1
ATOM 2138 C C . THR A 1 267 ? 7.198 27.968 -1.771 1.00 68.50 267 THR A C 1
ATOM 2140 O O . THR A 1 267 ? 8.389 27.763 -1.986 1.00 68.50 267 THR A O 1
ATOM 2143 N N . ASN A 1 268 ? 6.215 27.290 -2.387 1.00 64.75 268 ASN A N 1
ATOM 2144 C CA . ASN A 1 268 ? 6.407 26.104 -3.237 1.00 64.75 268 ASN A CA 1
ATOM 2145 C C . ASN A 1 268 ? 7.498 25.171 -2.671 1.00 64.75 268 ASN A C 1
ATOM 2147 O O . ASN A 1 268 ? 8.418 24.731 -3.362 1.00 64.75 268 ASN A O 1
ATOM 2151 N N . SER A 1 269 ? 7.459 24.996 -1.348 1.00 72.75 269 SER A N 1
ATOM 2152 C CA . SER A 1 269 ? 8.540 24.380 -0.591 1.00 72.75 269 SER A CA 1
ATOM 2153 C C . SER A 1 269 ? 8.465 22.863 -0.672 1.00 72.75 269 SER A C 1
ATOM 2155 O O . SER A 1 269 ? 7.406 22.275 -0.895 1.00 72.75 269 SER A O 1
ATOM 2157 N N . ARG A 1 270 ? 9.615 22.210 -0.462 1.00 79.06 270 ARG A N 1
ATOM 2158 C CA . ARG A 1 270 ? 9.669 20.750 -0.345 1.00 79.06 270 ARG A CA 1
ATOM 2159 C C . ARG A 1 270 ? 8.705 20.274 0.753 1.00 79.06 270 ARG A C 1
ATOM 2161 O O . ARG A 1 270 ? 8.631 20.928 1.797 1.00 79.06 270 ARG A O 1
ATOM 2168 N N . PRO A 1 271 ? 8.024 19.128 0.565 1.00 83.88 271 PRO A N 1
ATOM 2169 C CA . PRO A 1 271 ? 7.131 18.582 1.578 1.00 83.88 271 PRO A CA 1
ATOM 2170 C C . PRO A 1 271 ? 7.837 18.407 2.928 1.00 83.88 271 PRO A C 1
ATOM 2172 O O . PRO A 1 271 ? 8.873 17.743 3.013 1.00 83.88 271 PRO A O 1
ATOM 2175 N N . ARG A 1 272 ? 7.267 18.982 3.990 1.00 86.62 272 ARG A N 1
ATOM 2176 C CA . ARG A 1 272 ? 7.747 18.839 5.371 1.00 86.62 272 ARG A CA 1
ATOM 2177 C C . ARG A 1 272 ? 7.026 17.686 6.060 1.00 86.62 272 ARG A C 1
ATOM 2179 O O . ARG A 1 272 ? 5.828 17.483 5.859 1.00 86.62 272 ARG A O 1
ATOM 2186 N N . ARG A 1 273 ? 7.760 16.928 6.875 1.00 89.38 273 ARG A N 1
ATOM 2187 C CA . ARG A 1 273 ? 7.200 15.879 7.739 1.00 89.38 273 ARG A CA 1
ATOM 2188 C C . ARG A 1 273 ? 6.780 16.483 9.077 1.00 89.38 273 ARG A C 1
ATOM 2190 O O . ARG A 1 273 ? 7.285 17.529 9.472 1.00 89.38 273 ARG A O 1
ATOM 2197 N N . THR A 1 274 ? 5.862 15.818 9.761 1.00 92.38 274 THR A N 1
ATOM 2198 C CA . THR A 1 274 ? 5.526 16.139 11.152 1.00 92.38 274 THR A CA 1
ATOM 2199 C C . THR A 1 274 ? 6.601 15.604 12.101 1.00 92.38 274 THR A C 1
ATOM 2201 O O . THR A 1 274 ? 7.437 14.792 11.701 1.00 92.38 274 THR A O 1
ATOM 2204 N N . LEU A 1 275 ? 6.587 16.060 13.356 1.00 91.25 275 LEU A N 1
ATOM 2205 C CA . LEU A 1 275 ? 7.624 15.714 14.336 1.00 91.25 275 LEU A CA 1
ATOM 2206 C C . LEU A 1 275 ? 7.463 14.310 14.934 1.00 91.25 275 LEU A C 1
ATOM 2208 O O . LEU A 1 275 ? 8.459 13.661 15.232 1.00 91.25 275 LEU A O 1
ATOM 2212 N N . ASP A 1 276 ? 6.221 13.849 15.091 1.00 90.56 276 ASP A N 1
ATOM 2213 C CA . ASP A 1 276 ? 5.901 12.636 15.864 1.00 90.56 276 ASP A CA 1
ATOM 2214 C C . ASP A 1 276 ? 5.384 11.472 15.009 1.00 90.56 276 ASP A C 1
ATOM 2216 O O . ASP A 1 276 ? 4.928 10.466 15.545 1.00 90.56 276 ASP A O 1
ATOM 2220 N N . GLY A 1 277 ? 5.387 11.620 13.682 1.00 87.12 277 GLY A N 1
ATOM 2221 C CA . GLY A 1 277 ? 4.944 10.561 12.777 1.00 87.12 277 GLY A CA 1
ATOM 2222 C C . GLY A 1 277 ? 5.966 9.417 12.681 1.00 87.12 277 GLY A C 1
ATOM 2223 O O . GLY A 1 277 ? 7.154 9.634 12.932 1.00 87.12 277 GLY A O 1
ATOM 2224 N N . PRO A 1 278 ? 5.559 8.211 12.243 1.00 92.25 278 PRO A N 1
ATOM 2225 C CA . PRO A 1 278 ? 4.214 7.812 11.813 1.00 92.25 278 PRO A CA 1
ATOM 2226 C C . PRO A 1 278 ? 3.207 7.712 12.968 1.00 92.25 278 PRO A C 1
ATOM 2228 O O . PRO A 1 278 ? 3.576 7.412 14.098 1.00 92.25 278 PRO A O 1
ATOM 2231 N N . TYR A 1 279 ? 1.922 7.916 12.670 1.00 94.88 279 TYR A N 1
ATOM 2232 C CA . TYR A 1 279 ? 0.837 7.842 13.651 1.00 94.88 279 TYR A CA 1
ATOM 2233 C C . TYR A 1 279 ? 0.010 6.574 13.467 1.00 94.88 279 TYR A C 1
ATOM 2235 O O . TYR A 1 279 ? -0.141 6.073 12.351 1.00 94.88 279 TYR A O 1
ATOM 2243 N N . SER A 1 280 ? -0.579 6.081 14.556 1.00 95.31 280 SER A N 1
ATOM 2244 C CA . SER A 1 280 ? -1.629 5.070 14.482 1.00 95.31 280 SER A CA 1
ATOM 2245 C C . SER A 1 280 ? -2.563 5.120 15.686 1.00 95.31 280 SER A C 1
ATOM 2247 O O . SER A 1 280 ? -2.158 5.544 16.769 1.00 95.31 280 SER A O 1
ATOM 2249 N N . LYS A 1 281 ? -3.814 4.694 15.496 1.00 95.19 281 LYS A N 1
ATOM 2250 C CA . LYS A 1 281 ? -4.847 4.644 16.537 1.00 95.19 281 LYS A CA 1
ATOM 2251 C C . LYS A 1 281 ? -5.834 3.510 16.252 1.00 95.19 281 LYS A C 1
ATOM 2253 O O . LYS A 1 281 ? -6.155 3.229 15.097 1.00 95.19 281 LYS A O 1
ATOM 2258 N N . TYR A 1 282 ? -6.317 2.870 17.315 1.00 95.38 282 TYR A N 1
ATOM 2259 C CA . TYR A 1 282 ? -7.481 1.988 17.252 1.00 95.38 282 TYR A CA 1
ATOM 2260 C C . TYR A 1 282 ? -8.737 2.799 17.554 1.00 95.38 282 TYR A C 1
ATOM 2262 O O . TYR A 1 282 ? -8.819 3.471 18.581 1.00 95.38 282 TYR A O 1
ATOM 2270 N N . TYR A 1 283 ? -9.716 2.704 16.666 1.00 95.62 283 TYR A N 1
ATOM 2271 C CA . TYR A 1 283 ? -11.025 3.318 16.807 1.00 95.62 283 TYR A CA 1
ATOM 2272 C C . TYR A 1 283 ? -12.066 2.255 17.139 1.00 95.62 283 TYR A C 1
ATOM 2274 O O . TYR A 1 283 ? -12.099 1.188 16.529 1.00 95.62 283 TYR A O 1
ATOM 2282 N N . VAL A 1 284 ? -12.926 2.560 18.100 1.00 95.50 284 VAL A N 1
ATOM 2283 C CA . VAL A 1 284 ? -14.132 1.794 18.434 1.00 95.50 284 VAL A CA 1
ATOM 2284 C C . VAL A 1 284 ? -15.331 2.727 18.314 1.00 95.50 284 VAL A C 1
ATOM 2286 O O . VAL A 1 284 ? -15.149 3.943 18.262 1.00 95.50 284 VAL A O 1
ATOM 2289 N N . GLN A 1 285 ? -16.546 2.181 18.268 1.00 95.62 285 GLN A N 1
ATOM 2290 C CA . GLN A 1 285 ? -17.748 3.007 18.166 1.00 95.62 285 GLN A CA 1
ATOM 2291 C C . GLN A 1 285 ? -17.852 3.973 19.355 1.00 95.62 285 GLN A C 1
ATOM 2293 O O . GLN A 1 285 ? -17.948 3.539 20.504 1.00 95.62 285 GLN A O 1
ATOM 2298 N N . GLN A 1 286 ? -17.844 5.271 19.069 1.00 93.62 286 GLN A N 1
ATOM 2299 C CA . GLN A 1 286 ? -18.013 6.360 20.035 1.00 93.62 286 GLN A CA 1
ATOM 2300 C C . GLN A 1 286 ? -18.865 7.464 19.401 1.00 93.62 286 GLN A C 1
ATOM 2302 O O . GLN A 1 286 ? -19.066 7.474 18.187 1.00 93.62 286 GLN A O 1
ATOM 2307 N N . GLU A 1 287 ? -19.384 8.387 20.211 1.00 92.69 287 GLU A N 1
ATOM 2308 C CA . GLU A 1 287 ? -20.163 9.520 19.693 1.00 92.69 287 GLU A CA 1
ATOM 2309 C C . GLU A 1 287 ? -19.275 10.555 18.994 1.00 92.69 287 GLU A C 1
ATOM 2311 O O . GLU A 1 287 ? -19.656 11.091 17.957 1.00 92.69 287 GLU A O 1
ATOM 2316 N N . VAL A 1 288 ? -18.090 10.823 19.551 1.00 93.88 288 VAL A N 1
ATOM 2317 C CA . VAL A 1 288 ? -17.160 11.855 19.078 1.00 93.88 288 VAL A CA 1
ATOM 2318 C C . VAL A 1 288 ? -15.721 11.366 19.250 1.00 93.88 288 VAL A C 1
ATOM 2320 O O . VAL A 1 288 ? -15.397 10.747 20.261 1.00 93.88 288 VAL A O 1
ATOM 2323 N N . ASP A 1 289 ? -14.857 11.658 18.274 1.00 95.44 289 ASP A N 1
ATOM 2324 C CA . ASP A 1 289 ? -13.410 11.461 18.396 1.00 95.44 289 ASP A CA 1
ATOM 2325 C C . ASP A 1 289 ? -12.778 12.671 19.097 1.00 95.44 289 ASP A C 1
ATOM 2327 O O . ASP A 1 289 ? -12.998 13.813 18.700 1.00 95.44 289 ASP A O 1
ATOM 2331 N N . GLU A 1 290 ? -11.943 12.432 20.108 1.00 93.69 290 GLU A N 1
ATOM 2332 C CA . GLU A 1 290 ? -11.176 13.489 20.792 1.00 93.69 290 GLU A CA 1
ATOM 2333 C C . GLU A 1 290 ? -10.107 14.127 19.884 1.00 93.69 290 GLU A C 1
ATOM 2335 O O . GLU A 1 290 ? -9.605 15.220 20.158 1.00 93.69 290 GLU A O 1
ATOM 2340 N N . GLY A 1 291 ? -9.785 13.453 18.778 1.00 93.69 291 GLY A N 1
ATOM 2341 C CA . GLY A 1 291 ? -8.811 13.889 17.794 1.00 93.69 291 GLY A CA 1
ATOM 2342 C C . GLY A 1 291 ? -7.375 13.541 18.187 1.00 93.69 291 GLY A C 1
ATOM 2343 O O . GLY A 1 291 ? -7.013 13.416 19.355 1.00 93.69 291 GLY A O 1
ATOM 2344 N N . SER A 1 292 ? -6.528 13.363 17.180 1.00 95.69 292 SER A N 1
ATOM 2345 C CA . SER A 1 292 ? -5.106 13.068 17.347 1.00 95.69 292 SER A CA 1
ATOM 2346 C C . SER A 1 292 ? -4.290 14.333 17.124 1.00 95.69 292 SER A C 1
ATOM 2348 O O . SER A 1 292 ? -4.361 14.936 16.053 1.00 95.69 292 SER A O 1
ATOM 2350 N N . VAL A 1 293 ? -3.518 14.740 18.133 1.00 95.19 293 VAL A N 1
ATOM 2351 C CA . VAL A 1 293 ? -2.651 15.924 18.061 1.00 95.19 293 VAL A CA 1
ATOM 2352 C C . VAL A 1 293 ? -1.382 15.600 17.277 1.00 95.19 293 VAL A C 1
ATOM 2354 O O . VAL A 1 293 ? -0.709 14.604 17.532 1.00 95.19 293 VAL A O 1
ATOM 2357 N N . ILE A 1 294 ? -1.043 16.473 16.336 1.00 95.25 294 ILE A N 1
ATOM 2358 C CA . ILE A 1 294 ? 0.065 16.332 15.396 1.00 95.25 294 ILE A CA 1
ATOM 2359 C C . ILE A 1 294 ? 0.929 17.590 15.492 1.00 95.25 294 ILE A C 1
ATOM 2361 O O . ILE A 1 294 ? 0.497 18.686 15.131 1.00 95.25 294 ILE A O 1
ATOM 2365 N N . ARG A 1 295 ? 2.164 17.444 15.980 1.00 94.31 295 ARG A N 1
ATOM 2366 C CA . ARG A 1 295 ? 3.085 18.575 16.154 1.00 94.31 295 ARG A CA 1
ATOM 2367 C C . ARG A 1 295 ? 3.920 18.829 14.903 1.00 94.31 295 ARG A C 1
ATOM 2369 O O . ARG A 1 295 ? 4.336 17.896 14.206 1.00 94.31 295 ARG A O 1
ATOM 2376 N N . THR A 1 296 ? 4.201 20.104 14.656 1.00 92.44 296 THR A N 1
ATOM 2377 C CA . THR A 1 296 ? 5.046 20.570 13.551 1.00 92.44 296 THR A CA 1
ATOM 2378 C C . THR A 1 296 ? 6.138 21.511 14.062 1.00 92.44 296 THR A C 1
ATOM 2380 O O . THR A 1 296 ? 6.069 22.007 15.185 1.00 92.44 296 THR A O 1
ATOM 2383 N N . ASP A 1 297 ? 7.147 21.755 13.229 1.00 90.62 297 ASP A N 1
ATOM 2384 C CA . ASP A 1 297 ? 8.205 22.751 13.431 1.00 90.62 297 ASP A CA 1
ATOM 2385 C C . ASP A 1 297 ? 7.960 24.043 12.624 1.00 90.62 297 ASP A C 1
ATOM 2387 O O . ASP A 1 297 ? 8.870 24.852 12.428 1.00 90.62 297 ASP A O 1
ATOM 2391 N N . ILE A 1 298 ? 6.738 24.238 12.118 1.00 88.56 298 ILE A N 1
ATOM 2392 C CA . ILE A 1 298 ? 6.362 25.435 11.365 1.00 88.56 298 ILE A CA 1
ATOM 2393 C C . ILE A 1 298 ? 6.087 26.551 12.373 1.00 88.56 298 ILE A C 1
ATOM 2395 O O . ILE A 1 298 ? 5.098 26.501 13.105 1.00 88.56 298 ILE A O 1
ATOM 2399 N N . SER A 1 299 ? 6.984 27.537 12.427 1.00 87.44 299 SER A N 1
ATOM 2400 C CA . SER A 1 299 ? 6.816 28.735 13.254 1.00 87.44 299 SER A CA 1
ATOM 2401 C C . SER A 1 299 ? 5.616 29.552 12.780 1.00 87.44 299 SER A C 1
ATOM 2403 O O . SER A 1 299 ? 5.400 29.688 11.577 1.00 87.44 299 SER A O 1
ATOM 2405 N N . LEU A 1 300 ? 4.856 30.099 13.727 1.00 82.19 300 LEU A N 1
ATOM 2406 C CA . LEU A 1 300 ? 3.770 31.045 13.451 1.00 82.19 300 LEU A CA 1
ATOM 2407 C C . LEU A 1 300 ? 4.228 32.512 13.550 1.00 82.19 300 LEU A C 1
ATOM 2409 O O . LEU A 1 300 ? 3.434 33.411 13.298 1.00 82.19 300 LEU A O 1
ATOM 2413 N N . GLU A 1 301 ? 5.492 32.751 13.915 1.00 71.75 301 GLU A N 1
ATOM 2414 C CA . GLU A 1 301 ? 6.100 34.082 14.078 1.00 71.75 301 GLU A CA 1
ATOM 2415 C C . GLU A 1 301 ? 6.749 34.624 12.779 1.00 71.75 301 GLU A C 1
ATOM 2417 O O . GLU A 1 301 ? 7.797 35.266 12.841 1.00 71.75 301 GLU A O 1
ATOM 2422 N N . GLU A 1 302 ? 6.143 34.379 11.610 1.00 49.56 302 GLU A N 1
ATOM 2423 C CA . GLU A 1 302 ? 6.493 35.032 10.326 1.00 49.56 302 GLU A CA 1
ATOM 2424 C C . GLU A 1 302 ? 5.300 35.779 9.714 1.00 49.56 302 GLU A C 1
ATOM 2426 O O . GLU A 1 302 ? 4.230 35.155 9.515 1.00 49.56 302 GLU A O 1
#

Secondary structure (DSSP, 8-state):
-EEEEEEPPSS-GGG-EEEEE-S----SS----S-S----HHHHHHTT-B-TTS-B-EEEEEES--EEEEEEEEPPPTT----TT-TTS--S-EEPPPEEETTEEEEEEEEE--S-TT-TT-EEEEEEE-S--SSEEEEEEEEEESGGGSEE---EEEEE-TT-BPPPEEESS-HHHHTTT-SEEEEEEEEEEEEEE---------TT-----PEEEE-TT--EEEEEEE-SSSEEEEEEEETTGGGSPTT--EEEEE--EE--TTTTPPPEEPSS-SEEEEE-S-S----EEEEEEEES--